Protein AF-A0A9R0J8D6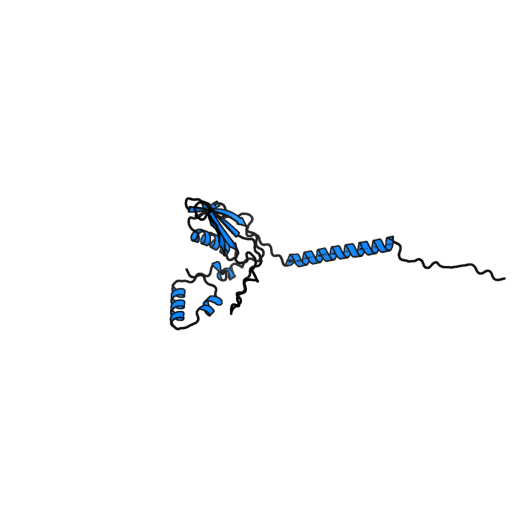-F1 (afdb_monomer)

Nearest PDB structures (foldseek):
  4lmg-assembly1_A  TM=5.016E-01  e=5.725E-03  Saccharomyces cerevisiae S288C
  3ctt-assembly1_A  TM=1.908E-01  e=4.011E+00  unclassified

pLDDT: mean 79.71, std 16.65, range [37.38, 97.81]

Radius of gyration: 31.23 Å; Cα contacts (8 Å, |Δi|>4): 252; chains: 1; bounding box: 110×74×56 Å

Solvent-accessible surface area (backbone atoms only — not comparable to full-atom values): 11930 Å² total; per-residue (Å²): 137,90,82,87,81,86,78,83,77,80,88,73,82,70,69,51,70,69,54,50,53,48,52,51,50,50,54,49,50,50,52,49,51,52,51,52,51,50,53,56,57,60,52,72,74,64,42,74,39,69,79,64,97,67,72,92,57,63,69,42,74,38,75,45,75,63,56,48,46,50,59,50,45,56,50,28,52,78,65,19,52,34,55,37,90,51,61,74,42,59,38,92,88,76,66,46,65,40,32,44,30,40,26,38,60,32,36,40,72,77,72,74,90,72,68,66,93,56,100,65,84,76,88,70,72,36,77,50,25,69,24,31,41,30,33,38,34,44,96,87,51,44,32,31,30,76,46,75,43,57,47,31,64,51,85,62,44,55,80,92,54,40,82,71,31,53,67,70,31,68,50,49,73,66,56,50,51,50,52,50,51,42,44,73,73,72,45,73,56,63,62,60,43,64,80,44,6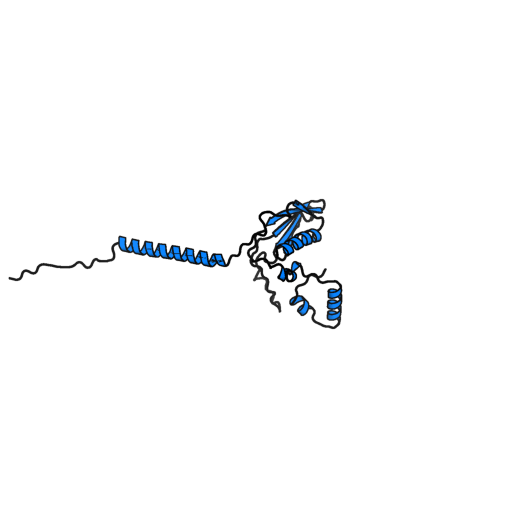3,55,42,85,119

Sequence (201 aa):
MASSVSTLCSMDDFTSKASIDAILAEINADNSSLLSALMKELSKEVVVVEEASASELMLKEVRSDDEAYEMYNDYAFRKGFSIRKGLIRTSRKTGLWIMRRFLCSNSGFKDVKKETLRKYERSELRTGCTAFISFSITNDGVWTVVRHNMTHNHHMIPADKRYLLRSQRDITREQLKYLSAMKASGCRVSDFLSARSWRIS

Foldseek 3Di:
DDDDDDDPPPPPPPPPPVRVVVVVVVVVVVVVVVVVVVVVVVVVLFDKDFQDPDDPQAFDKDQDPVVVLVVVQVVLLVSAFAKDWDDWDADPVPRHTFKTKIATQLADDDPPVPPDPDPDDQPRNNPNFPFMWMWGADPVRMTTTDDTDRIGRDDGHDNVCSCLHLNNAAQDPVNVVVLVVCVVVVHDSCVVCSVRVHDYD

InterPro domains:
  IPR004330 FAR1, DNA binding domain [PF03101] (71-157)

Secondary structure (DSSP, 8-state):
-------------S--HHHHHHHHHHHHHHHHHHHHHHHHHHGGG---EES-SS-TTTT-EESSHHHHHHHHHHHHHHHT--EEEEEEEE-TTT--EEEEEEEETTBS---GGG----SS--------B--EEEEEE-TTS-EEEEEEE-EESSPPPPGGGGGG-GGG-EEPHHHHHHHHHHHHTT--HHHHHHHS-PEE-

Mean predicted aligned error: 14.74 Å

Structure (mmCIF, N/CA/C/O backbone):
data_AF-A0A9R0J8D6-F1
#
_entry.id   AF-A0A9R0J8D6-F1
#
loop_
_atom_site.group_PDB
_atom_site.id
_atom_site.type_symbol
_atom_site.label_atom_id
_atom_site.label_alt_id
_atom_site.label_comp_id
_atom_site.label_asym_id
_atom_site.label_entity_id
_atom_site.label_seq_id
_atom_site.pdbx_PDB_ins_code
_atom_site.Cartn_x
_atom_site.Cartn_y
_atom_site.Cartn_z
_atom_site.occupancy
_atom_site.B_iso_or_equiv
_atom_site.auth_seq_id
_atom_site.auth_comp_id
_atom_site.auth_asym_id
_atom_site.auth_atom_id
_atom_site.pdbx_PDB_model_num
ATOM 1 N N . MET A 1 1 ? 93.658 34.022 -32.003 1.00 42.75 1 MET A N 1
ATOM 2 C CA . MET A 1 1 ? 92.857 34.716 -30.976 1.00 42.75 1 MET A CA 1
ATOM 3 C C . MET A 1 1 ? 91.495 34.058 -30.941 1.00 42.75 1 MET A C 1
ATOM 5 O O . MET A 1 1 ? 90.758 34.159 -31.911 1.00 42.75 1 MET A O 1
ATOM 9 N N . ALA A 1 2 ? 91.241 33.279 -29.894 1.00 43.72 2 ALA A N 1
ATOM 10 C CA . ALA A 1 2 ? 89.960 32.629 -29.666 1.00 43.72 2 ALA A CA 1
ATOM 11 C C . ALA A 1 2 ? 88.987 33.655 -29.074 1.00 43.72 2 ALA A C 1
ATOM 13 O O . ALA A 1 2 ? 89.334 34.335 -28.111 1.00 43.72 2 ALA A O 1
ATOM 14 N N . SER A 1 3 ? 87.788 33.767 -29.639 1.00 42.97 3 SER A N 1
ATOM 15 C CA . SER A 1 3 ? 86.664 34.436 -28.986 1.00 42.97 3 SER A CA 1
ATOM 16 C C . SER A 1 3 ? 85.480 33.480 -29.029 1.00 42.97 3 SER A C 1
ATOM 18 O O . SER A 1 3 ? 84.828 33.299 -30.053 1.00 42.97 3 SER A O 1
ATOM 20 N N . SER A 1 4 ? 85.303 32.770 -27.920 1.00 46.34 4 SER A N 1
ATOM 21 C CA . SER A 1 4 ? 84.171 31.903 -27.628 1.00 46.34 4 SER A CA 1
ATOM 22 C C . SER A 1 4 ? 83.042 32.763 -27.069 1.00 46.34 4 SER A C 1
ATOM 24 O O . SER A 1 4 ? 83.149 33.257 -25.945 1.00 46.34 4 SER A O 1
ATOM 26 N N . VAL A 1 5 ? 81.970 32.942 -27.840 1.00 47.06 5 VAL A N 1
ATOM 27 C CA . VAL A 1 5 ? 80.730 33.536 -27.337 1.00 47.06 5 VAL A CA 1
ATOM 28 C C . VAL A 1 5 ? 79.811 32.415 -26.865 1.00 47.06 5 VAL A C 1
ATOM 30 O O . VAL A 1 5 ? 79.465 31.497 -27.601 1.00 47.06 5 VAL A O 1
ATOM 33 N N . SER A 1 6 ? 79.503 32.526 -25.581 1.00 56.53 6 SER A N 1
ATOM 34 C CA . SER A 1 6 ? 78.479 31.874 -24.779 1.00 56.53 6 SER A CA 1
ATOM 35 C C . SER A 1 6 ? 77.208 31.433 -25.509 1.00 56.53 6 SER A C 1
ATOM 37 O O . SER A 1 6 ? 76.508 32.274 -26.068 1.00 56.53 6 SER A O 1
ATOM 39 N N . THR A 1 7 ? 76.812 30.180 -25.278 1.00 51.28 7 THR A N 1
ATOM 40 C CA . THR A 1 7 ? 75.393 29.829 -25.134 1.00 51.28 7 THR A CA 1
ATOM 41 C C . THR A 1 7 ? 75.260 28.768 -24.043 1.00 51.28 7 THR A C 1
ATOM 43 O O . THR A 1 7 ? 75.275 27.569 -24.308 1.00 51.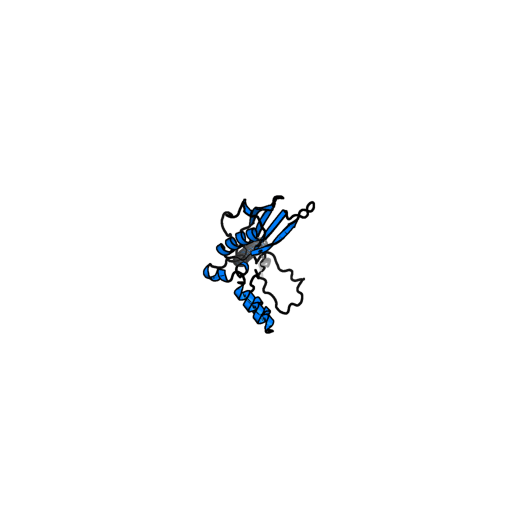28 7 THR A O 1
ATOM 46 N N . LEU A 1 8 ? 75.147 29.211 -22.789 1.00 48.97 8 LEU A N 1
ATOM 47 C CA . LEU A 1 8 ? 74.451 28.429 -21.770 1.00 48.97 8 LEU A CA 1
ATOM 48 C C . LEU A 1 8 ? 72.963 28.558 -22.104 1.00 48.97 8 LEU A C 1
ATOM 50 O O . LEU A 1 8 ? 72.345 29.576 -21.803 1.00 48.97 8 LEU A O 1
ATOM 54 N N . CYS A 1 9 ? 72.408 27.576 -22.813 1.00 39.78 9 CYS A N 1
ATOM 55 C CA . CYS A 1 9 ? 70.962 27.446 -22.915 1.00 39.78 9 CYS A CA 1
ATOM 56 C C . CYS A 1 9 ? 70.486 26.918 -21.558 1.00 39.78 9 CYS A C 1
ATOM 58 O O . CYS A 1 9 ? 70.717 25.753 -21.233 1.00 39.78 9 CYS A O 1
ATOM 60 N N . SER A 1 10 ? 69.939 27.811 -20.730 1.00 49.59 10 SER A N 1
ATOM 61 C CA . SER A 1 10 ? 69.305 27.459 -19.462 1.00 49.59 10 SER A CA 1
ATOM 62 C C . SER A 1 10 ? 68.215 26.425 -19.718 1.00 49.59 10 SER A C 1
ATOM 64 O O . SER A 1 10 ? 67.235 26.706 -20.404 1.00 49.59 10 SER A O 1
ATOM 66 N N . MET A 1 11 ? 68.400 25.224 -19.179 1.00 46.03 11 MET A N 1
ATOM 67 C CA . MET A 1 11 ? 67.395 24.165 -19.180 1.00 46.03 11 MET A CA 1
ATOM 68 C C . MET A 1 11 ? 66.413 24.396 -18.028 1.00 46.03 11 MET A C 1
ATOM 70 O O . MET A 1 11 ? 66.392 23.621 -17.081 1.00 46.03 11 MET A O 1
ATOM 74 N N . ASP A 1 12 ? 65.609 25.453 -18.110 1.00 55.22 12 ASP A N 1
ATOM 75 C CA . ASP A 1 12 ? 64.488 25.671 -17.187 1.00 55.22 12 ASP A CA 1
ATOM 76 C C . ASP A 1 12 ? 63.155 25.633 -17.947 1.00 55.22 12 ASP A C 1
ATOM 78 O O . ASP A 1 12 ? 62.294 26.487 -17.768 1.00 55.22 12 ASP A O 1
ATOM 82 N N . ASP A 1 13 ? 62.948 24.604 -18.772 1.00 53.59 13 ASP A N 1
ATOM 83 C CA . ASP A 1 13 ? 61.610 24.254 -19.268 1.00 53.59 13 ASP A CA 1
ATOM 84 C C . ASP A 1 13 ? 60.950 23.244 -18.317 1.00 53.59 13 ASP A C 1
ATOM 86 O O . ASP A 1 13 ? 60.443 22.191 -18.707 1.00 53.59 13 ASP A O 1
ATOM 90 N N . PHE A 1 14 ? 60.941 23.563 -17.021 1.00 55.06 14 PHE A N 1
ATOM 91 C CA . PHE A 1 14 ? 59.978 22.955 -16.110 1.00 55.06 14 PHE A CA 1
ATOM 92 C C . PHE A 1 14 ? 58.636 23.620 -16.396 1.00 55.06 14 PHE A C 1
ATOM 94 O O . PHE A 1 14 ? 58.361 24.701 -15.881 1.00 55.06 14 PHE A O 1
ATOM 101 N N . THR A 1 15 ? 57.868 22.999 -17.300 1.00 64.69 15 THR A N 1
ATOM 102 C CA . THR A 1 15 ? 56.454 23.257 -17.629 1.00 64.69 15 THR A CA 1
ATOM 103 C C . THR A 1 15 ? 55.865 24.422 -16.837 1.00 64.69 15 THR A C 1
ATOM 105 O O . THR A 1 15 ? 55.572 24.269 -15.648 1.00 64.69 15 THR A O 1
ATOM 108 N N . SER A 1 16 ? 55.731 25.590 -17.478 1.00 74.38 16 SER A N 1
ATOM 109 C CA . SER A 1 16 ? 55.262 26.816 -16.824 1.00 74.38 16 SER A CA 1
ATOM 110 C C . SER A 1 16 ? 54.024 26.540 -15.963 1.00 74.38 16 SER A C 1
ATOM 112 O O . SER A 1 16 ? 53.193 25.708 -16.322 1.00 74.38 16 SER A O 1
ATOM 114 N N . LYS A 1 17 ? 53.864 27.238 -14.832 1.00 71.75 17 LYS A N 1
ATOM 115 C CA . LYS A 1 17 ? 52.693 27.081 -13.946 1.00 71.75 17 LYS A CA 1
ATOM 116 C C . LYS A 1 17 ? 51.366 27.102 -14.724 1.00 71.75 17 LYS A C 1
ATOM 118 O O . LYS A 1 17 ? 50.487 26.303 -14.448 1.00 71.75 17 LYS A O 1
ATOM 123 N N . ALA A 1 18 ? 51.286 27.935 -15.763 1.00 71.81 18 ALA A N 1
ATOM 124 C CA . ALA A 1 18 ? 50.155 27.991 -16.685 1.00 71.81 18 ALA A CA 1
ATOM 125 C C . ALA A 1 18 ? 49.920 26.681 -17.469 1.00 71.81 18 ALA A C 1
ATOM 127 O O . ALA A 1 18 ? 48.775 26.308 -17.695 1.00 71.81 18 ALA A O 1
ATOM 128 N N . SER A 1 19 ? 50.982 25.970 -17.857 1.00 76.75 19 SER A N 1
ATOM 129 C CA . SER A 1 19 ? 50.901 24.656 -18.515 1.00 76.75 19 SER A CA 1
ATOM 130 C C . SER A 1 19 ? 50.430 23.565 -17.552 1.00 76.75 19 SER A C 1
ATOM 132 O O . SER A 1 19 ? 49.612 22.732 -17.926 1.00 76.75 19 SER A O 1
ATOM 134 N N . ILE A 1 20 ? 50.898 23.587 -16.300 1.00 76.69 20 ILE A N 1
ATOM 135 C CA . ILE A 1 20 ? 50.422 22.662 -15.260 1.00 76.69 20 ILE A CA 1
ATOM 136 C C . ILE A 1 20 ? 48.952 22.945 -14.932 1.00 76.69 20 ILE A C 1
ATOM 138 O O . ILE A 1 20 ? 48.157 22.014 -14.877 1.00 76.69 20 ILE A O 1
ATOM 142 N N . ASP A 1 21 ? 48.570 24.215 -14.778 1.00 78.38 21 ASP A N 1
ATOM 143 C CA . ASP A 1 21 ? 47.188 24.622 -14.504 1.00 78.38 21 ASP A CA 1
ATOM 144 C C . ASP A 1 21 ? 46.243 24.238 -15.657 1.00 78.38 21 ASP A C 1
ATOM 146 O O . ASP A 1 21 ? 45.115 23.814 -15.408 1.00 78.38 21 ASP A O 1
ATOM 150 N N . ALA A 1 22 ? 46.710 24.313 -16.910 1.00 78.88 22 ALA A N 1
ATOM 151 C CA . ALA A 1 22 ? 45.958 23.855 -18.077 1.00 78.88 22 ALA A CA 1
ATOM 152 C C . ALA A 1 22 ? 45.746 22.333 -18.062 1.00 78.88 22 ALA A C 1
ATOM 154 O O . ALA A 1 22 ? 44.611 21.880 -18.188 1.00 78.88 22 ALA A O 1
ATOM 155 N N . ILE A 1 23 ? 46.805 21.552 -17.817 1.00 78.06 23 ILE A N 1
ATOM 156 C CA . ILE A 1 23 ? 46.718 20.086 -17.704 1.00 78.06 23 ILE A CA 1
ATOM 157 C C . ILE A 1 23 ? 45.808 19.687 -16.533 1.00 78.06 23 ILE A C 1
ATOM 159 O O . ILE A 1 23 ? 44.984 18.785 -16.663 1.00 78.06 23 ILE A O 1
ATOM 163 N N . LEU A 1 24 ? 45.910 20.369 -15.389 1.00 76.19 24 LEU A N 1
ATOM 164 C CA . LEU A 1 24 ? 45.047 20.126 -14.232 1.00 76.19 24 LEU A CA 1
ATOM 165 C C . LEU A 1 24 ? 43.580 20.457 -14.529 1.00 76.19 24 LEU A C 1
ATOM 167 O O . LEU A 1 24 ? 42.699 19.714 -14.099 1.00 76.19 24 LEU A O 1
ATOM 171 N N . ALA A 1 25 ? 43.304 21.538 -15.262 1.00 78.62 25 ALA A N 1
ATOM 172 C CA . ALA A 1 25 ? 41.949 21.899 -15.670 1.00 78.62 25 ALA A CA 1
ATOM 173 C C . ALA A 1 25 ? 41.351 20.869 -16.640 1.00 78.62 25 ALA A C 1
ATOM 175 O O . ALA A 1 25 ? 40.183 20.511 -16.495 1.00 78.62 25 ALA A O 1
ATOM 176 N N . GLU A 1 26 ? 42.155 20.362 -17.574 1.00 77.00 26 GLU A N 1
ATOM 177 C CA . GLU A 1 26 ? 41.757 19.350 -18.556 1.00 77.00 26 GLU A CA 1
ATOM 178 C C . GLU A 1 26 ? 41.491 17.995 -17.879 1.00 77.00 26 GLU A C 1
ATOM 180 O O . GLU A 1 26 ? 40.396 17.452 -18.008 1.00 77.00 26 GLU A O 1
ATOM 185 N N . ILE A 1 27 ? 42.393 17.536 -17.000 1.00 76.81 27 ILE A N 1
ATOM 186 C CA . ILE A 1 27 ? 42.181 16.346 -16.152 1.00 76.81 27 ILE A CA 1
ATOM 187 C C . ILE A 1 27 ? 40.916 16.497 -15.295 1.00 76.81 27 ILE A C 1
ATOM 189 O O . ILE A 1 27 ? 40.154 15.544 -15.116 1.00 76.81 27 ILE A O 1
ATOM 193 N N . ASN A 1 28 ? 40.668 17.683 -14.736 1.00 76.38 28 ASN A N 1
ATOM 194 C CA . ASN A 1 28 ? 39.492 17.921 -13.903 1.00 76.38 28 ASN A CA 1
ATOM 195 C C . ASN A 1 28 ? 38.187 17.941 -14.722 1.00 76.38 28 ASN A C 1
ATOM 197 O O . ASN A 1 28 ? 37.164 17.430 -14.259 1.00 76.38 28 ASN A O 1
ATOM 201 N N . ALA A 1 29 ? 38.216 18.486 -15.940 1.00 77.75 29 ALA A N 1
ATOM 202 C CA . ALA A 1 29 ? 37.089 18.460 -16.871 1.00 77.75 29 ALA A CA 1
ATOM 203 C C . ALA A 1 29 ? 36.780 17.029 -17.339 1.00 77.75 29 ALA A C 1
ATOM 205 O O . ALA A 1 29 ? 35.619 16.610 -17.309 1.00 77.75 29 ALA A O 1
ATOM 206 N N . ASP A 1 30 ? 37.809 16.248 -17.663 1.00 79.19 30 ASP A N 1
ATOM 207 C CA . ASP A 1 30 ? 37.673 14.842 -18.040 1.00 79.19 30 ASP A CA 1
ATOM 208 C C . ASP A 1 30 ? 37.111 14.013 -16.883 1.00 79.19 30 ASP A C 1
ATOM 210 O O . ASP A 1 30 ? 36.141 13.278 -17.068 1.00 79.19 30 ASP A O 1
ATOM 214 N N . ASN A 1 31 ? 37.610 14.209 -15.660 1.00 75.31 31 ASN A N 1
ATOM 215 C CA . ASN A 1 31 ? 37.067 13.559 -14.465 1.00 75.31 31 ASN A CA 1
ATOM 216 C C . ASN A 1 31 ? 35.600 13.943 -14.201 1.00 75.31 31 ASN A C 1
ATOM 218 O O . ASN A 1 31 ? 34.806 13.094 -13.788 1.00 75.31 31 ASN A O 1
ATOM 222 N N . SER A 1 32 ? 35.211 15.194 -14.468 1.00 77.50 32 SER A N 1
ATOM 223 C CA . SER A 1 32 ? 33.816 15.645 -14.376 1.00 77.50 32 SER A CA 1
ATOM 224 C C . SER A 1 32 ? 32.929 14.967 -15.424 1.00 77.50 32 SER A C 1
ATOM 226 O O . SER A 1 32 ? 31.836 14.486 -15.105 1.00 77.50 32 SER A O 1
ATOM 228 N N . SER A 1 33 ? 33.417 14.858 -16.662 1.00 80.44 33 SER A N 1
ATOM 229 C CA . SER A 1 33 ? 32.693 14.202 -17.750 1.00 80.44 33 SER A CA 1
ATOM 230 C C . SER A 1 33 ? 32.521 12.701 -17.489 1.00 80.44 33 SER A C 1
ATOM 232 O O . SER A 1 33 ? 31.407 12.190 -17.625 1.00 80.44 33 SER A O 1
ATOM 234 N N . LEU A 1 34 ? 33.559 12.018 -16.995 1.00 83.06 34 LEU A N 1
ATOM 235 C CA . LEU A 1 34 ? 33.523 10.609 -16.602 1.00 83.06 34 LEU A CA 1
ATOM 236 C C . LEU A 1 34 ? 32.564 10.367 -15.432 1.00 83.06 34 LEU A C 1
ATOM 238 O O . LEU A 1 34 ? 31.767 9.431 -15.490 1.00 83.06 34 LEU A O 1
ATOM 242 N N . LEU A 1 35 ? 32.567 11.231 -14.409 1.00 82.12 35 LEU A N 1
ATOM 243 C CA . LEU A 1 35 ? 31.579 11.184 -13.324 1.00 82.12 35 LEU A CA 1
ATOM 244 C C . LEU A 1 35 ? 30.153 11.354 -13.858 1.00 82.12 35 LEU A C 1
ATOM 246 O O . LEU A 1 35 ? 29.258 10.610 -13.462 1.00 82.12 35 LEU A O 1
ATOM 250 N N . SER A 1 36 ? 29.931 12.287 -14.786 1.00 79.31 36 SER A N 1
ATOM 251 C CA . SER A 1 36 ? 28.610 12.508 -15.384 1.00 79.31 36 SER A CA 1
ATOM 252 C C . SER A 1 36 ? 28.142 11.319 -16.236 1.00 79.31 36 SER A C 1
ATOM 254 O O . SER A 1 36 ? 26.975 10.927 -16.160 1.00 79.31 36 SER A O 1
ATOM 256 N N . ALA A 1 37 ? 29.051 10.696 -16.991 1.00 84.06 37 ALA A N 1
ATOM 257 C CA . ALA A 1 37 ? 28.777 9.519 -17.805 1.00 84.06 37 ALA A CA 1
ATOM 258 C C . ALA A 1 37 ? 28.480 8.296 -16.928 1.00 84.06 37 ALA A C 1
ATOM 260 O O . ALA A 1 37 ? 27.499 7.599 -17.173 1.00 84.06 37 ALA A O 1
ATOM 261 N N . LEU A 1 38 ? 29.248 8.089 -15.854 1.00 81.00 38 LEU A N 1
ATOM 262 C CA . LEU A 1 38 ? 29.003 7.030 -14.874 1.00 81.00 38 LEU A CA 1
ATOM 263 C C . LEU A 1 38 ? 27.649 7.217 -14.174 1.00 81.00 38 LEU A C 1
ATOM 265 O O . LEU A 1 38 ? 26.884 6.265 -14.059 1.00 81.00 38 LEU A O 1
ATOM 269 N N . MET A 1 39 ? 27.309 8.443 -13.762 1.00 77.94 39 MET A N 1
ATOM 270 C CA . MET A 1 39 ? 26.008 8.757 -13.152 1.00 77.94 39 MET A CA 1
ATOM 271 C C . MET A 1 39 ? 24.846 8.549 -14.136 1.00 77.94 39 MET A C 1
ATOM 273 O O . MET A 1 39 ? 23.764 8.093 -13.754 1.00 77.94 39 MET A O 1
ATOM 277 N N . LYS A 1 40 ? 25.066 8.826 -15.425 1.00 74.81 40 LYS A N 1
ATOM 278 C CA . LYS A 1 40 ? 24.104 8.537 -16.495 1.00 74.81 40 LYS A CA 1
ATOM 279 C C . LYS A 1 40 ? 23.938 7.034 -16.739 1.00 74.81 40 LYS A C 1
ATOM 281 O O . LYS A 1 40 ? 22.832 6.596 -17.030 1.00 74.81 40 LYS A O 1
ATOM 286 N N . GLU A 1 41 ? 24.994 6.244 -16.596 1.00 77.44 41 GLU A N 1
ATOM 287 C CA . GLU A 1 41 ? 24.927 4.787 -16.742 1.00 77.44 41 GLU A CA 1
ATOM 288 C C . GLU A 1 41 ? 24.256 4.130 -15.525 1.00 77.44 41 GLU A C 1
ATOM 290 O O . GLU A 1 41 ? 23.378 3.289 -15.691 1.00 77.44 41 GLU A O 1
ATOM 295 N N . LEU A 1 42 ? 24.566 4.593 -14.308 1.00 63.56 42 LEU A N 1
ATOM 296 C CA . LEU A 1 42 ? 23.962 4.107 -13.060 1.00 63.56 42 LEU A CA 1
ATOM 297 C C . LEU A 1 42 ? 22.463 4.437 -12.959 1.00 63.56 42 LEU A C 1
ATOM 299 O O . LEU A 1 42 ? 21.678 3.675 -12.400 1.00 63.56 42 LEU A O 1
ATOM 303 N N . SER A 1 43 ? 22.042 5.573 -13.521 1.00 60.53 43 SER A N 1
ATOM 304 C CA . SER A 1 43 ? 20.628 5.966 -13.547 1.00 60.53 43 SER A CA 1
ATOM 305 C C . SER A 1 43 ? 19.774 5.138 -14.514 1.00 60.53 43 SER A C 1
ATOM 307 O O . SER A 1 43 ? 18.556 5.108 -14.344 1.00 60.53 43 SER A O 1
ATOM 309 N N . LYS A 1 44 ? 20.371 4.402 -15.466 1.00 61.59 44 LYS A N 1
ATOM 310 C CA . LYS A 1 44 ? 19.630 3.489 -16.361 1.00 61.59 44 LYS A CA 1
ATOM 311 C C . LYS A 1 44 ? 19.038 2.280 -15.630 1.00 61.59 44 LYS A C 1
ATOM 313 O O . LYS A 1 44 ? 18.062 1.714 -16.113 1.00 61.59 44 LYS A O 1
ATOM 318 N N . GLU A 1 45 ? 19.578 1.899 -14.473 1.00 59.16 45 GLU A N 1
ATOM 319 C CA . GLU A 1 45 ? 19.070 0.767 -13.682 1.00 59.16 45 GLU A CA 1
ATOM 320 C C . GLU A 1 45 ? 17.950 1.160 -12.699 1.00 59.16 45 GLU A C 1
ATOM 322 O O . GLU A 1 45 ? 17.222 0.294 -12.206 1.00 59.16 45 GLU A O 1
ATOM 327 N N . VAL A 1 46 ? 17.754 2.459 -12.427 1.00 62.94 46 VAL A N 1
ATOM 328 C CA . VAL A 1 46 ? 16.736 2.941 -11.479 1.00 62.94 46 VAL A CA 1
ATOM 329 C C . VAL A 1 46 ? 15.420 3.194 -12.207 1.00 62.94 46 VAL A C 1
ATOM 331 O O . VAL A 1 46 ? 15.101 4.296 -12.648 1.00 62.94 46 VAL A O 1
ATOM 334 N N . VAL A 1 47 ? 14.623 2.141 -12.322 1.00 76.06 47 VAL A N 1
ATOM 335 C CA . VAL A 1 47 ? 13.295 2.191 -12.936 1.00 76.06 47 VAL A CA 1
ATOM 336 C C . VAL A 1 47 ? 12.317 2.867 -11.979 1.00 76.06 47 VAL A C 1
ATOM 338 O O . VAL A 1 47 ? 11.833 2.223 -11.054 1.00 76.06 47 VAL A O 1
ATOM 341 N N . VAL A 1 48 ? 11.995 4.143 -12.197 1.00 82.50 48 VAL A N 1
ATOM 342 C CA . VAL A 1 48 ? 10.911 4.828 -11.474 1.00 82.50 48 VAL A CA 1
ATOM 343 C C . VAL A 1 48 ? 9.639 4.785 -12.313 1.00 82.50 48 VAL A C 1
ATOM 345 O O . VAL A 1 48 ? 9.604 5.309 -13.423 1.00 82.50 48 VAL A O 1
ATOM 348 N N . VAL A 1 49 ? 8.591 4.146 -11.794 1.00 87.31 49 VAL A N 1
ATOM 349 C CA . VAL A 1 49 ? 7.293 4.019 -12.472 1.00 87.31 49 VAL A CA 1
ATOM 350 C C . VAL A 1 49 ? 6.211 4.649 -11.608 1.00 87.31 49 VAL A C 1
ATOM 352 O O . VAL A 1 49 ? 6.017 4.243 -10.463 1.00 87.31 49 VAL A O 1
ATOM 355 N N . GLU A 1 50 ? 5.478 5.607 -12.169 1.00 88.38 50 GLU A N 1
ATOM 356 C CA . GLU A 1 50 ? 4.271 6.164 -11.556 1.00 88.38 50 GLU A CA 1
ATOM 357 C C . GLU A 1 50 ? 3.019 5.492 -12.130 1.00 88.38 50 GLU A C 1
ATOM 359 O O . GLU A 1 50 ? 2.891 5.290 -13.336 1.00 88.38 50 GLU A O 1
ATOM 364 N N . GLU A 1 51 ? 2.079 5.115 -11.264 1.00 89.00 51 GLU A N 1
ATOM 365 C CA . GLU A 1 51 ? 0.871 4.391 -11.686 1.00 89.00 51 GLU A CA 1
ATOM 366 C C . GLU A 1 51 ? -0.146 5.272 -12.440 1.00 89.00 51 GLU A C 1
ATOM 368 O O . GLU A 1 51 ? -0.900 4.758 -13.276 1.00 89.00 51 GLU A O 1
ATOM 373 N N . ALA A 1 52 ? -0.242 6.556 -12.075 1.00 89.12 52 ALA A N 1
ATOM 374 C CA . ALA A 1 52 ? -1.091 7.596 -12.669 1.00 89.12 52 ALA A CA 1
ATOM 375 C C . ALA A 1 52 ? -0.739 8.978 -12.076 1.00 89.12 52 ALA A C 1
ATOM 377 O O . ALA A 1 52 ? -0.059 9.058 -11.057 1.00 89.12 52 ALA A O 1
ATOM 378 N N . SER A 1 53 ? -1.278 10.050 -12.666 1.00 86.69 53 SER A N 1
ATOM 379 C CA . SER A 1 53 ? -1.126 11.430 -12.175 1.00 86.69 53 SER A CA 1
ATOM 380 C C . SER A 1 53 ? -1.927 11.736 -10.903 1.00 86.69 53 SER A C 1
ATOM 382 O O . SER A 1 53 ? -1.573 12.640 -10.151 1.00 86.69 53 SER A O 1
ATOM 384 N N . ALA A 1 54 ? -3.010 10.996 -10.652 1.00 90.69 54 ALA A N 1
ATOM 385 C CA . ALA A 1 54 ? -3.852 11.151 -9.474 1.00 90.69 54 ALA A CA 1
ATOM 386 C C . ALA A 1 54 ? -4.386 9.797 -8.992 1.00 90.69 54 ALA A C 1
ATOM 388 O O . ALA A 1 54 ? -4.611 8.872 -9.776 1.00 90.69 54 ALA A O 1
ATOM 389 N N . SER A 1 55 ? -4.619 9.696 -7.685 1.00 93.31 55 SER A N 1
ATOM 390 C CA . SER A 1 55 ? -5.138 8.480 -7.063 1.00 93.31 55 SER A CA 1
ATOM 391 C C . SER A 1 55 ? -6.667 8.432 -7.132 1.00 93.31 55 SER A C 1
ATOM 393 O O . SER A 1 55 ? -7.356 9.206 -6.470 1.00 93.31 55 SER A O 1
ATOM 395 N N . GLU A 1 56 ? -7.200 7.446 -7.856 1.00 93.94 56 GLU A N 1
ATOM 396 C CA . GLU A 1 56 ? -8.640 7.131 -7.923 1.00 93.94 56 GLU A CA 1
ATOM 397 C C . GLU A 1 56 ? -9.207 6.515 -6.631 1.00 93.94 56 GLU A C 1
ATOM 399 O O . GLU A 1 56 ? -10.407 6.260 -6.527 1.00 93.94 56 GLU A O 1
ATOM 404 N N . LEU A 1 57 ? -8.341 6.205 -5.663 1.00 94.69 57 LEU A N 1
ATOM 405 C CA . LEU A 1 57 ? -8.719 5.598 -4.389 1.00 94.69 57 LEU A CA 1
ATOM 406 C C . LEU A 1 57 ? -8.775 6.611 -3.245 1.00 94.69 57 LEU A C 1
ATOM 408 O O . LEU A 1 57 ? -9.197 6.244 -2.154 1.00 94.69 57 LEU A O 1
ATOM 412 N N . MET A 1 58 ? -8.345 7.860 -3.458 1.00 96.31 58 MET A N 1
ATOM 413 C CA . MET A 1 58 ? -8.375 8.871 -2.397 1.00 96.31 58 MET A CA 1
ATOM 414 C C . MET A 1 58 ? -9.788 9.067 -1.866 1.00 96.31 58 MET A C 1
ATOM 416 O O . MET A 1 58 ? -10.738 9.106 -2.642 1.00 96.31 58 MET A O 1
ATOM 420 N N . LEU A 1 59 ? -9.900 9.219 -0.543 1.00 95.12 59 LEU A N 1
ATOM 421 C CA . LEU A 1 59 ? -11.159 9.464 0.165 1.00 95.12 59 LEU A CA 1
ATOM 422 C C . LEU A 1 59 ? -12.217 8.359 0.017 1.00 95.12 59 LEU A C 1
ATOM 424 O O . LEU A 1 59 ? -13.318 8.520 0.530 1.00 95.12 59 LEU A O 1
ATOM 428 N N . LYS A 1 60 ? -11.903 7.224 -0.623 1.00 95.94 60 LYS A N 1
ATOM 429 C CA . LYS A 1 60 ? -12.795 6.064 -0.599 1.00 95.94 60 LYS A CA 1
ATOM 430 C C . LYS A 1 60 ? -12.910 5.516 0.814 1.00 95.94 60 LYS A C 1
ATOM 432 O O . LYS A 1 60 ? -11.928 5.501 1.564 1.00 95.94 60 LYS A O 1
ATOM 437 N N . GLU A 1 61 ? -14.107 5.041 1.126 1.00 96.62 61 GLU A N 1
ATOM 438 C CA . GLU A 1 61 ? -14.472 4.496 2.424 1.00 96.62 61 GLU A CA 1
ATOM 439 C C . GLU A 1 61 ? -14.789 3.006 2.317 1.00 96.62 61 GLU A C 1
ATOM 441 O O . GLU A 1 61 ? -15.388 2.560 1.339 1.00 96.62 61 GLU A O 1
ATOM 446 N N . VAL A 1 62 ? -14.380 2.251 3.331 1.00 96.69 62 VAL A N 1
ATOM 447 C CA . VAL A 1 62 ? -14.658 0.817 3.504 1.00 96.69 62 VAL A CA 1
ATOM 448 C C . VAL A 1 62 ? -14.943 0.521 4.972 1.00 96.69 62 VAL A C 1
ATOM 450 O O . VAL A 1 62 ? -14.704 1.361 5.849 1.00 96.69 62 VAL A O 1
ATOM 453 N N . ARG A 1 63 ? -15.464 -0.674 5.259 1.00 94.69 63 ARG A N 1
ATOM 454 C CA . ARG A 1 63 ? -15.899 -1.064 6.611 1.00 94.69 63 ARG A CA 1
ATOM 455 C C . ARG A 1 63 ? -15.061 -2.164 7.254 1.00 94.69 63 ARG A C 1
ATOM 457 O O . ARG A 1 63 ? -15.245 -2.445 8.435 1.00 94.69 63 ARG A O 1
ATOM 464 N N . SER A 1 64 ? -14.139 -2.789 6.522 1.00 95.06 64 SER A N 1
ATOM 465 C CA . SER A 1 64 ? -13.320 -3.889 7.050 1.00 95.06 64 SER A CA 1
ATOM 466 C C . SER A 1 64 ? -11.885 -3.904 6.508 1.00 95.06 64 SER A C 1
ATOM 468 O O . SER A 1 64 ? -11.601 -3.321 5.463 1.00 95.06 64 SER A O 1
ATOM 470 N N . ASP A 1 65 ? -10.973 -4.595 7.212 1.00 94.38 65 ASP A N 1
ATOM 471 C CA . ASP A 1 65 ? -9.583 -4.805 6.749 1.00 94.38 65 ASP A CA 1
ATOM 472 C C . ASP A 1 65 ? -9.537 -5.600 5.440 1.00 94.38 65 ASP A C 1
ATOM 474 O O . ASP A 1 65 ? -8.662 -5.348 4.613 1.00 94.38 65 ASP A O 1
ATOM 478 N N . ASP A 1 66 ? -10.460 -6.546 5.256 1.00 94.06 66 ASP A N 1
ATOM 479 C CA . ASP A 1 66 ? -10.489 -7.411 4.079 1.00 94.06 66 ASP A CA 1
ATOM 480 C C . ASP A 1 66 ? -11.077 -6.685 2.864 1.00 94.06 66 ASP A C 1
ATOM 482 O O . ASP A 1 66 ? -10.457 -6.709 1.807 1.00 94.06 66 ASP A O 1
ATOM 486 N N . GLU A 1 67 ? -12.145 -5.900 3.031 1.00 95.75 67 GLU A N 1
ATOM 487 C CA . GLU A 1 67 ? -12.668 -5.022 1.969 1.00 95.75 67 GLU A CA 1
ATOM 488 C C . GLU A 1 67 ? -11.634 -3.959 1.554 1.00 95.75 67 GLU A C 1
ATOM 490 O O . GLU A 1 67 ? -11.412 -3.714 0.367 1.00 95.75 67 GLU A O 1
ATOM 495 N N . ALA A 1 68 ? -10.931 -3.361 2.526 1.00 96.06 68 ALA A N 1
ATOM 496 C CA . ALA A 1 68 ? -9.837 -2.428 2.256 1.00 96.06 68 ALA A CA 1
ATOM 497 C C . ALA A 1 68 ? -8.698 -3.094 1.468 1.00 96.06 68 ALA A C 1
ATOM 499 O O . ALA A 1 68 ? -8.093 -2.483 0.580 1.00 96.06 68 ALA A O 1
ATOM 500 N N . TYR A 1 69 ? -8.391 -4.346 1.814 1.00 95.25 69 TYR A N 1
ATOM 501 C CA . TYR A 1 69 ? -7.373 -5.131 1.139 1.00 95.25 69 TYR A CA 1
ATOM 502 C C . TYR A 1 69 ? -7.794 -5.472 -0.292 1.00 95.25 69 TYR A C 1
ATOM 504 O O . TYR A 1 69 ? -7.005 -5.237 -1.203 1.00 95.25 69 TYR A O 1
ATOM 512 N N . GLU A 1 70 ? -9.006 -5.985 -0.497 1.00 94.81 70 GLU A N 1
ATOM 513 C CA . GLU A 1 70 ? -9.560 -6.351 -1.806 1.00 94.81 70 GLU A CA 1
ATOM 514 C C . GLU A 1 70 ? -9.633 -5.143 -2.739 1.00 94.81 70 GLU A C 1
ATOM 516 O O . GLU A 1 70 ? -9.082 -5.194 -3.837 1.00 94.81 70 GLU A O 1
ATOM 521 N N . MET A 1 71 ? -10.155 -4.009 -2.261 1.00 96.25 71 MET A N 1
ATOM 522 C CA . MET A 1 71 ? -10.199 -2.762 -3.030 1.00 96.25 71 MET A CA 1
ATOM 523 C C . MET A 1 71 ? -8.815 -2.371 -3.569 1.00 96.25 71 MET A C 1
ATOM 525 O O . MET A 1 71 ? -8.666 -2.013 -4.742 1.00 96.25 71 MET A O 1
ATOM 529 N N . TYR A 1 72 ? -7.784 -2.424 -2.720 1.00 96.69 72 TYR A N 1
ATOM 530 C CA . TYR A 1 72 ? -6.429 -2.099 -3.157 1.00 96.69 72 TYR A CA 1
ATOM 531 C C . TYR A 1 72 ? -5.797 -3.217 -3.992 1.00 96.69 72 TYR A C 1
ATOM 533 O O . TYR A 1 72 ? -4.996 -2.940 -4.884 1.00 96.69 72 TYR A O 1
ATOM 541 N N . ASN A 1 73 ? -6.152 -4.476 -3.740 1.00 95.25 73 ASN A N 1
ATOM 542 C CA . ASN A 1 73 ? -5.665 -5.625 -4.493 1.00 95.25 73 ASN A CA 1
ATOM 543 C C . ASN A 1 73 ? -6.167 -5.590 -5.942 1.00 95.25 73 ASN A C 1
ATOM 545 O O . ASN A 1 73 ? -5.383 -5.831 -6.859 1.00 95.25 73 ASN A O 1
ATOM 549 N N . ASP A 1 74 ? -7.427 -5.227 -6.160 1.00 94.75 74 ASP A N 1
ATOM 550 C CA . ASP A 1 74 ? -8.026 -5.074 -7.490 1.00 94.75 74 ASP A CA 1
ATOM 551 C C . ASP A 1 74 ? -7.398 -3.914 -8.260 1.00 94.75 74 ASP A C 1
ATOM 553 O O . ASP A 1 74 ? -7.122 -3.995 -9.463 1.00 94.75 74 ASP A O 1
ATOM 557 N N . TYR A 1 75 ? -7.116 -2.821 -7.556 1.00 95.56 75 TYR A N 1
ATOM 558 C CA . TYR A 1 75 ? -6.349 -1.715 -8.106 1.00 95.56 75 TYR A CA 1
ATOM 559 C C . TYR A 1 75 ? -4.938 -2.152 -8.520 1.00 95.56 75 TYR A C 1
ATOM 561 O O . TYR A 1 75 ? -4.520 -1.937 -9.662 1.00 95.56 75 TYR A O 1
ATOM 569 N N . ALA A 1 76 ? -4.226 -2.833 -7.625 1.00 94.62 76 ALA A N 1
ATOM 570 C CA . ALA A 1 76 ? -2.884 -3.335 -7.875 1.00 94.62 76 ALA A CA 1
ATOM 571 C C . ALA A 1 76 ? -2.851 -4.345 -9.031 1.00 94.62 76 ALA A C 1
ATOM 573 O O . ALA A 1 76 ? -1.932 -4.305 -9.850 1.00 94.62 76 ALA A O 1
ATOM 574 N N . PHE A 1 77 ? -3.884 -5.184 -9.172 1.00 93.62 77 PHE A N 1
ATOM 575 C CA . PHE A 1 77 ? -4.060 -6.052 -10.336 1.00 93.62 77 PHE A CA 1
ATOM 576 C C . PHE A 1 77 ? -4.099 -5.241 -11.625 1.00 93.62 77 PHE A C 1
ATOM 578 O O . PHE A 1 77 ? -3.311 -5.488 -12.535 1.00 93.62 77 PHE A O 1
ATOM 585 N N . ARG A 1 78 ? -4.975 -4.232 -11.700 1.00 93.38 78 ARG A N 1
ATOM 586 C CA . ARG A 1 78 ? -5.124 -3.387 -12.894 1.00 93.38 78 ARG A CA 1
ATOM 587 C C . ARG A 1 78 ? -3.863 -2.604 -13.236 1.00 93.38 78 ARG A C 1
ATOM 589 O O . ARG A 1 78 ? -3.633 -2.333 -14.416 1.00 93.38 78 ARG A O 1
ATOM 596 N N . LYS A 1 79 ? -3.047 -2.262 -12.242 1.00 94.19 79 LYS A N 1
ATOM 597 C CA . LYS A 1 79 ? -1.761 -1.580 -12.437 1.00 94.19 79 LYS A CA 1
ATOM 598 C C . LYS A 1 79 ? -0.586 -2.532 -12.668 1.00 94.19 79 LYS A C 1
ATOM 600 O O . LYS A 1 79 ? 0.389 -2.125 -13.283 1.00 94.19 79 LYS A O 1
ATOM 605 N N . GLY A 1 80 ? -0.705 -3.806 -12.298 1.00 93.56 80 GLY A N 1
ATOM 606 C CA . GLY A 1 80 ? 0.295 -4.839 -12.571 1.00 93.56 80 GLY A CA 1
ATOM 607 C C . GLY A 1 80 ? 1.300 -5.074 -11.442 1.00 93.56 80 GLY A C 1
ATOM 608 O O . GLY A 1 80 ? 2.415 -5.505 -11.714 1.00 93.56 80 GLY A O 1
ATOM 609 N N . PHE A 1 81 ? 0.942 -4.833 -10.182 1.00 93.19 81 PHE A N 1
ATOM 610 C CA . PHE A 1 81 ? 1.800 -5.145 -9.035 1.00 93.19 81 PHE A CA 1
ATOM 611 C C . PHE A 1 81 ? 1.055 -5.954 -7.969 1.00 93.19 81 PHE A C 1
ATOM 613 O O . PHE A 1 81 ? -0.162 -6.102 -7.995 1.00 93.19 81 PHE A O 1
ATOM 620 N N . SER A 1 82 ? 1.807 -6.574 -7.055 1.00 92.81 82 SER A N 1
ATOM 621 C CA . SER A 1 82 ? 1.249 -7.368 -5.952 1.00 92.81 82 SER A CA 1
ATOM 622 C C . SER A 1 82 ? 1.330 -6.593 -4.646 1.00 92.81 82 SER A C 1
ATOM 624 O O . SER A 1 82 ? 2.335 -5.927 -4.392 1.00 92.81 82 SER A O 1
ATOM 626 N N . ILE A 1 83 ? 0.358 -6.775 -3.755 1.00 93.75 83 ILE A N 1
ATOM 627 C CA . ILE A 1 83 ? 0.317 -6.078 -2.459 1.00 93.75 83 ILE A CA 1
ATOM 628 C C . ILE A 1 83 ? 0.512 -7.011 -1.259 1.00 93.75 83 ILE A C 1
ATOM 630 O O . ILE A 1 83 ? 0.284 -8.222 -1.325 1.00 93.75 83 ILE A O 1
ATOM 634 N N . ARG A 1 84 ? 0.895 -6.434 -0.118 1.00 92.44 84 ARG A N 1
ATOM 635 C CA . ARG A 1 84 ? 1.023 -7.122 1.174 1.00 92.44 84 ARG A CA 1
ATOM 636 C C . ARG A 1 84 ? 0.434 -6.303 2.322 1.00 92.44 84 ARG A C 1
ATOM 638 O O . ARG A 1 84 ? 0.490 -5.072 2.313 1.00 92.44 84 ARG A O 1
ATOM 645 N N . LYS A 1 85 ? -0.075 -7.002 3.345 1.00 93.06 85 LYS A N 1
ATOM 646 C CA . LYS A 1 85 ? -0.505 -6.393 4.613 1.00 93.06 85 LYS A CA 1
ATOM 647 C C . LYS A 1 85 ? 0.719 -5.765 5.298 1.00 93.06 85 LYS A C 1
ATOM 649 O O . LYS A 1 85 ? 1.757 -6.412 5.457 1.00 93.06 85 LYS A O 1
ATOM 654 N N . GLY A 1 86 ? 0.624 -4.474 5.601 1.00 92.50 86 GLY A N 1
ATOM 655 C CA . GLY A 1 86 ? 1.698 -3.674 6.181 1.00 92.50 86 GLY A CA 1
ATOM 656 C C . GLY A 1 86 ? 1.403 -3.276 7.624 1.00 92.50 86 GLY A C 1
ATOM 657 O O . GLY A 1 86 ? 0.741 -3.998 8.371 1.00 92.50 86 GLY A O 1
ATOM 658 N N . LEU A 1 87 ? 1.921 -2.112 8.012 1.00 93.06 87 LEU A N 1
ATOM 659 C CA . LEU A 1 87 ? 1.826 -1.589 9.373 1.00 93.06 87 LEU A CA 1
ATOM 660 C C . LEU A 1 87 ? 0.367 -1.383 9.816 1.00 93.06 87 LEU A C 1
ATOM 662 O O . LEU A 1 87 ? -0.446 -0.833 9.071 1.00 93.06 87 LEU A O 1
ATOM 666 N N . ILE A 1 88 ? 0.086 -1.759 11.063 1.00 95.94 88 ILE A N 1
ATOM 667 C CA . ILE A 1 88 ? -1.104 -1.363 11.824 1.00 95.94 88 ILE A CA 1
ATOM 668 C C . ILE A 1 88 ? -0.641 -0.378 12.892 1.00 95.94 88 ILE A C 1
ATOM 670 O O . ILE A 1 88 ? 0.389 -0.603 13.531 1.00 95.94 88 ILE A O 1
ATOM 674 N N . ARG A 1 89 ? -1.386 0.706 13.098 1.00 95.44 89 ARG A N 1
ATOM 675 C CA . ARG A 1 89 ? -1.237 1.542 14.292 1.00 95.44 89 ARG A CA 1
ATOM 676 C C . ARG A 1 89 ? -2.502 1.464 15.118 1.00 95.44 89 ARG A C 1
ATOM 678 O O . ARG A 1 89 ? -3.604 1.539 14.577 1.00 95.44 89 ARG A O 1
ATOM 685 N N . THR A 1 90 ? -2.315 1.361 16.423 1.00 95.31 90 THR A N 1
ATOM 686 C CA . THR A 1 90 ? -3.388 1.314 17.410 1.00 95.31 90 THR A CA 1
ATOM 687 C C . THR A 1 90 ? -3.329 2.539 18.313 1.00 95.31 90 THR A C 1
ATOM 689 O O . THR A 1 90 ? -2.262 3.099 18.583 1.00 95.31 90 THR A O 1
ATOM 692 N N . SER A 1 91 ? -4.497 2.994 18.752 1.00 93.62 91 SER A N 1
ATOM 693 C CA . SER A 1 91 ? -4.622 4.040 19.759 1.00 93.62 91 SER A CA 1
ATOM 694 C C . SER A 1 91 ? -4.105 3.520 21.094 1.00 93.62 91 SER A C 1
ATOM 696 O O . SER A 1 91 ? -4.554 2.485 21.579 1.00 93.62 91 SER A O 1
ATOM 698 N N . ARG A 1 92 ? -3.211 4.272 21.742 1.00 92.06 92 ARG A N 1
ATOM 699 C CA . ARG A 1 92 ? -2.733 3.933 23.093 1.00 92.06 92 ARG A CA 1
ATOM 700 C C . ARG A 1 92 ? -3.815 4.067 24.168 1.00 92.06 92 ARG A C 1
ATOM 702 O O . ARG A 1 92 ? -3.688 3.450 25.214 1.00 92.06 92 ARG A O 1
ATOM 709 N N . LYS A 1 93 ? -4.851 4.877 23.921 1.00 92.06 93 LYS A N 1
ATOM 710 C CA . LYS A 1 93 ? -5.931 5.133 24.887 1.00 92.06 93 LYS A CA 1
ATOM 711 C C . LYS A 1 93 ? -7.019 4.065 24.838 1.00 92.06 93 LYS A C 1
ATOM 713 O O . LYS A 1 93 ? -7.502 3.646 25.876 1.00 92.06 93 LYS A O 1
ATOM 718 N N . THR A 1 94 ? -7.412 3.654 23.633 1.00 89.81 94 THR A N 1
ATOM 719 C CA . THR A 1 94 ? -8.570 2.770 23.419 1.00 89.81 94 THR A CA 1
ATOM 720 C C . THR A 1 94 ? -8.183 1.373 22.941 1.00 89.81 94 THR A C 1
ATOM 722 O O . THR A 1 94 ? -9.030 0.492 22.907 1.00 89.81 94 THR A O 1
ATOM 725 N N . GLY A 1 95 ? -6.934 1.153 22.515 1.00 90.31 95 GLY A N 1
ATOM 726 C CA . GLY A 1 95 ? -6.484 -0.107 21.911 1.00 90.31 95 GLY A CA 1
ATOM 727 C C . GLY A 1 95 ? -6.996 -0.349 20.484 1.00 90.31 95 GLY A C 1
ATOM 728 O O . GLY A 1 95 ? -6.492 -1.237 19.798 1.00 90.31 95 GLY A O 1
ATOM 729 N N . LEU A 1 96 ? -7.947 0.460 20.006 1.00 91.50 96 LEU A N 1
ATOM 730 C CA . LEU A 1 96 ? -8.548 0.332 18.680 1.00 91.50 96 LEU A CA 1
ATOM 731 C C . LEU A 1 96 ? -7.561 0.685 17.565 1.00 91.50 96 LEU A C 1
ATOM 733 O O . LEU A 1 96 ? -6.636 1.483 17.750 1.00 91.50 96 LEU A O 1
ATOM 737 N N . TRP A 1 97 ? -7.760 0.091 16.390 1.00 94.12 97 TRP A N 1
ATOM 738 C CA . TRP A 1 97 ? -6.967 0.408 15.207 1.00 94.12 97 TRP A CA 1
ATOM 739 C C . TRP A 1 97 ? -7.310 1.817 14.728 1.00 94.12 97 TRP A C 1
ATOM 741 O O . TRP A 1 97 ? -8.476 2.157 14.588 1.00 94.12 97 TRP A O 1
ATOM 751 N N . ILE A 1 98 ? -6.282 2.626 14.479 1.00 95.62 98 ILE A N 1
ATOM 752 C CA . ILE A 1 98 ? -6.419 4.013 13.999 1.00 95.62 98 ILE A CA 1
ATOM 753 C C . ILE A 1 98 ? -5.891 4.181 12.577 1.00 95.62 98 ILE A C 1
ATOM 755 O O . ILE A 1 98 ? -6.205 5.150 11.894 1.00 95.62 98 ILE A O 1
ATOM 759 N N . MET A 1 99 ? -5.031 3.266 12.128 1.00 96.56 99 MET A N 1
ATOM 760 C CA . MET A 1 99 ? -4.441 3.326 10.799 1.00 96.56 99 MET A CA 1
ATOM 761 C C . MET A 1 99 ? -4.010 1.941 10.343 1.00 96.56 99 MET A C 1
ATOM 763 O O . MET A 1 99 ? -3.375 1.192 11.092 1.00 96.56 99 MET A O 1
ATOM 767 N N . ARG A 1 100 ? -4.248 1.663 9.065 1.00 96.75 100 ARG A N 1
ATOM 768 C CA . ARG A 1 100 ? -3.730 0.490 8.363 1.00 96.75 100 ARG A CA 1
ATOM 769 C C . ARG A 1 100 ? -3.009 0.914 7.099 1.00 96.75 100 ARG A C 1
ATOM 771 O O . ARG A 1 100 ? -3.473 1.792 6.378 1.00 96.75 100 ARG A O 1
ATOM 778 N N . ARG A 1 101 ? -1.879 0.272 6.807 1.00 97.00 101 ARG A N 1
ATOM 779 C CA . ARG A 1 101 ? -1.157 0.447 5.546 1.00 97.00 101 ARG A CA 1
ATOM 780 C C . ARG A 1 101 ? -1.060 -0.868 4.782 1.00 97.00 101 ARG A C 1
ATOM 782 O O . ARG A 1 101 ? -0.672 -1.883 5.362 1.00 97.00 101 ARG A O 1
ATOM 789 N N . PHE A 1 102 ? -1.309 -0.817 3.479 1.00 96.69 102 PHE A N 1
ATOM 790 C CA . PHE A 1 102 ? -0.962 -1.884 2.541 1.00 96.69 102 PHE A CA 1
ATOM 791 C C . PHE A 1 102 ? 0.191 -1.415 1.659 1.00 96.69 102 PHE A C 1
ATOM 793 O O . PHE A 1 102 ? 0.276 -0.244 1.293 1.00 96.69 102 PHE A O 1
ATOM 800 N N . LEU A 1 103 ? 1.124 -2.321 1.393 1.00 95.50 103 LEU A N 1
ATOM 801 C CA . LEU A 1 103 ? 2.403 -2.020 0.753 1.00 95.50 103 LEU A CA 1
ATOM 802 C C . LEU A 1 103 ? 2.522 -2.789 -0.554 1.00 95.50 103 LEU A C 1
ATOM 804 O O . LEU A 1 103 ? 1.983 -3.893 -0.663 1.00 95.50 103 LEU A O 1
ATOM 808 N N . CYS A 1 104 ? 3.317 -2.275 -1.490 1.00 94.69 104 CYS A N 1
ATOM 809 C CA . CYS A 1 104 ? 3.802 -3.100 -2.590 1.00 94.69 104 CYS A CA 1
ATOM 810 C C . CYS A 1 104 ? 4.605 -4.307 -2.052 1.00 94.69 104 CYS A C 1
ATOM 812 O O . CYS A 1 104 ? 5.265 -4.247 -1.006 1.00 94.69 104 CYS A O 1
ATOM 814 N N . SER A 1 105 ? 4.558 -5.434 -2.762 1.00 91.06 105 SER A N 1
ATOM 815 C CA . SER A 1 105 ? 5.292 -6.657 -2.402 1.00 91.06 105 SER A CA 1
ATOM 816 C C . SER A 1 105 ? 6.805 -6.452 -2.387 1.00 91.06 105 SER A C 1
ATOM 818 O O . SER A 1 105 ? 7.481 -7.042 -1.545 1.00 91.06 105 SER A O 1
ATOM 820 N N . ASN A 1 106 ? 7.310 -5.553 -3.232 1.00 89.94 106 ASN A N 1
ATOM 821 C CA . ASN A 1 106 ? 8.724 -5.195 -3.313 1.00 89.94 106 ASN A CA 1
ATOM 822 C C . ASN A 1 106 ? 9.132 -4.129 -2.276 1.00 89.94 106 ASN A C 1
ATOM 824 O O . ASN A 1 106 ? 10.262 -3.645 -2.290 1.00 89.94 106 ASN A O 1
ATOM 828 N N . SER A 1 107 ? 8.219 -3.728 -1.382 1.00 90.06 107 SER A N 1
ATOM 829 C CA . SER A 1 107 ? 8.467 -2.635 -0.443 1.00 90.06 107 SER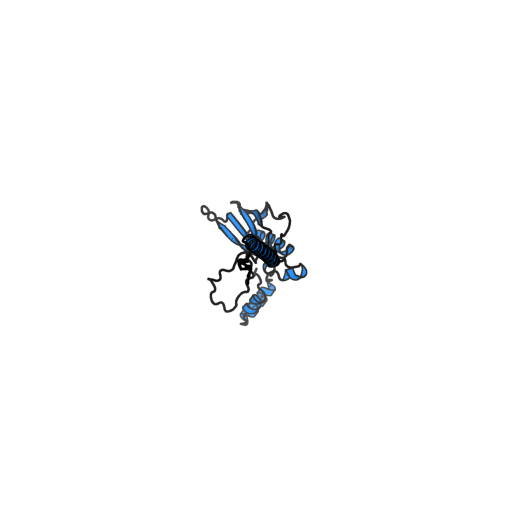 A CA 1
ATOM 830 C C . SER A 1 107 ? 9.426 -2.999 0.688 1.00 90.06 107 SER A C 1
ATOM 832 O O . SER A 1 107 ? 9.296 -4.063 1.306 1.00 90.06 107 SER A O 1
ATOM 834 N N . GLY A 1 108 ? 10.299 -2.047 1.027 1.00 86.38 108 GLY A N 1
ATOM 835 C CA . GLY A 1 108 ? 11.328 -2.174 2.059 1.00 86.38 108 GLY A CA 1
ATOM 836 C C . GLY A 1 108 ? 12.474 -3.091 1.639 1.00 86.38 108 GLY A C 1
ATOM 837 O O . GLY A 1 108 ? 12.518 -3.550 0.503 1.00 86.38 108 GLY A O 1
ATOM 838 N N . PHE A 1 109 ? 13.377 -3.371 2.575 1.00 82.69 109 PHE A N 1
ATOM 839 C CA . PHE A 1 109 ? 14.491 -4.303 2.395 1.00 82.69 109 PHE A CA 1
ATOM 840 C C . PHE A 1 109 ? 14.335 -5.497 3.345 1.00 82.69 109 PHE A C 1
ATOM 842 O O . PHE A 1 109 ? 13.579 -5.444 4.322 1.00 82.69 109 PHE A O 1
ATOM 849 N N . LYS A 1 110 ? 14.981 -6.619 3.025 1.00 71.25 110 LYS A N 1
ATOM 850 C CA . LYS A 1 110 ? 15.021 -7.792 3.906 1.00 71.25 110 LYS A CA 1
ATOM 851 C C . LYS A 1 110 ? 16.068 -7.550 4.998 1.00 71.25 110 LYS A C 1
ATOM 853 O O . LYS A 1 110 ? 17.196 -7.170 4.700 1.00 71.25 110 LYS A O 1
ATOM 858 N N . ASP A 1 111 ? 15.711 -7.817 6.252 1.00 68.50 111 ASP A N 1
ATOM 859 C CA . ASP A 1 111 ? 16.679 -7.841 7.350 1.00 68.50 111 ASP A CA 1
ATOM 860 C C . ASP A 1 111 ? 17.552 -9.099 7.223 1.00 68.50 111 ASP A C 1
ATOM 862 O O . ASP A 1 111 ? 17.155 -10.184 7.653 1.00 68.50 111 ASP A O 1
ATOM 866 N N . VAL A 1 112 ? 18.749 -8.959 6.649 1.00 65.56 112 VAL A N 1
ATOM 867 C CA . VAL A 1 112 ? 19.702 -10.071 6.439 1.00 65.56 112 VAL A CA 1
ATOM 868 C C . VAL A 1 112 ? 20.119 -10.729 7.769 1.00 65.56 112 VAL A C 1
ATOM 870 O O . VAL A 1 112 ? 20.387 -11.919 7.838 1.00 65.56 112 VAL A O 1
ATOM 873 N N . LYS A 1 113 ? 20.072 -9.991 8.886 1.00 62.12 113 LYS A N 1
ATOM 874 C CA . LYS A 1 113 ? 20.492 -10.480 10.215 1.00 62.12 113 LYS A CA 1
ATOM 875 C C . LYS A 1 113 ? 19.549 -11.512 10.860 1.00 62.12 113 LYS A C 1
ATOM 877 O O . LYS A 1 113 ? 19.920 -12.114 11.860 1.00 62.12 113 LYS A O 1
ATOM 882 N N . LYS A 1 114 ? 18.329 -11.704 10.339 1.00 57.00 114 LYS A N 1
ATOM 883 C CA . LYS A 1 114 ? 17.331 -12.668 10.864 1.00 57.00 114 LYS A CA 1
ATOM 884 C C . LYS A 1 114 ? 17.273 -13.970 10.064 1.00 57.00 114 LYS A C 1
ATOM 886 O O . LYS A 1 114 ? 16.271 -14.691 10.117 1.00 57.00 114 LYS A O 1
ATOM 891 N N . GLU A 1 115 ? 18.329 -14.265 9.316 1.00 56.53 115 GLU A N 1
ATOM 892 C CA . GLU A 1 115 ? 18.480 -15.489 8.539 1.00 56.53 115 GLU A CA 1
ATOM 893 C C . GLU A 1 115 ? 18.655 -16.687 9.480 1.00 56.53 115 GLU A C 1
ATOM 895 O O . GLU A 1 115 ? 19.739 -17.184 9.756 1.00 56.53 115 GLU A O 1
ATOM 900 N N . THR A 1 116 ? 17.534 -17.146 10.030 1.00 56.47 116 THR A N 1
ATOM 901 C CA . THR A 1 116 ? 17.428 -18.525 10.496 1.00 56.47 116 THR A CA 1
ATOM 902 C C . THR A 1 116 ? 17.714 -19.411 9.291 1.00 56.47 116 THR A C 1
ATOM 904 O O . THR A 1 116 ? 17.156 -19.161 8.224 1.00 56.47 116 THR A O 1
ATOM 907 N N . LEU A 1 117 ? 18.584 -20.412 9.456 1.00 55.47 117 LEU A N 1
ATOM 908 C CA . LEU A 1 117 ? 18.919 -21.424 8.450 1.00 55.47 117 LEU A CA 1
ATOM 909 C C . LEU A 1 117 ? 17.637 -22.114 7.959 1.00 55.47 117 LEU A C 1
ATOM 911 O O . LEU A 1 117 ? 17.201 -23.136 8.488 1.00 55.47 117 LEU A O 1
ATOM 915 N N . ARG A 1 118 ? 16.966 -21.519 6.975 1.00 55.97 118 ARG A N 1
ATOM 916 C CA . ARG A 1 118 ? 15.790 -22.098 6.338 1.00 55.97 118 ARG A CA 1
ATOM 917 C C . ARG A 1 118 ? 16.293 -22.995 5.219 1.00 55.97 118 ARG A C 1
ATOM 919 O O . ARG A 1 118 ? 17.053 -22.557 4.369 1.00 55.97 118 ARG A O 1
ATOM 926 N N . LYS A 1 119 ? 15.805 -24.239 5.189 1.00 54.44 119 LYS A N 1
ATOM 927 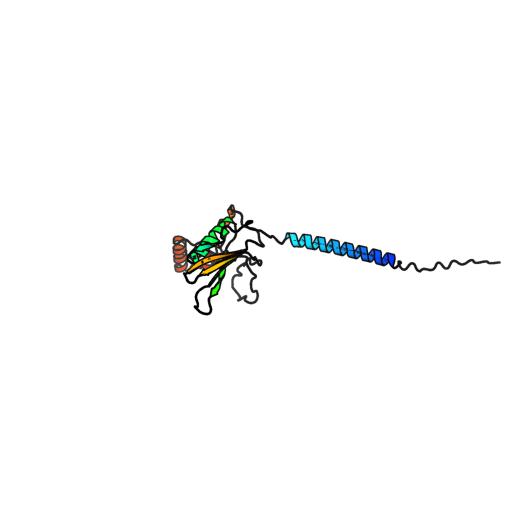C CA . LYS A 1 119 ? 16.102 -25.257 4.159 1.00 54.44 119 LYS A CA 1
ATOM 928 C C . LYS A 1 119 ? 15.773 -24.807 2.720 1.00 54.44 119 LYS A C 1
ATOM 930 O O . LYS A 1 119 ? 16.176 -25.464 1.770 1.00 54.44 119 LYS A O 1
ATOM 935 N N . TYR A 1 120 ? 15.032 -23.710 2.565 1.00 52.09 120 TYR A N 1
ATOM 936 C CA . TYR A 1 120 ? 14.723 -23.076 1.290 1.00 52.09 120 TYR A CA 1
ATOM 937 C C . TYR A 1 120 ? 14.830 -21.557 1.445 1.00 52.09 120 TYR A C 1
ATOM 939 O O . TYR A 1 120 ? 14.115 -20.958 2.259 1.00 52.09 120 TYR A O 1
ATOM 947 N N . GLU A 1 121 ? 15.715 -20.939 0.669 1.00 54.22 121 GLU A N 1
ATOM 948 C CA . GLU A 1 121 ? 15.814 -19.489 0.591 1.00 54.22 121 GLU A CA 1
ATOM 949 C C . GLU A 1 121 ? 14.652 -18.968 -0.258 1.00 54.22 121 GLU A C 1
ATOM 951 O O . GLU A 1 121 ? 14.571 -19.172 -1.467 1.00 54.22 121 GLU A O 1
ATOM 956 N N . ARG A 1 122 ? 13.684 -18.324 0.395 1.00 57.59 122 ARG A N 1
ATOM 957 C CA . ARG A 1 122 ? 12.601 -17.651 -0.319 1.00 57.59 122 ARG A CA 1
ATOM 958 C C . ARG A 1 122 ? 13.210 -16.438 -1.022 1.00 57.59 122 ARG A C 1
ATOM 960 O O . ARG A 1 122 ? 13.590 -15.495 -0.334 1.00 57.59 122 ARG A O 1
ATOM 967 N N . SER A 1 123 ? 13.253 -16.447 -2.355 1.00 53.84 123 SER A N 1
ATOM 968 C CA . SER A 1 123 ? 13.663 -15.293 -3.162 1.00 53.84 123 SER A CA 1
ATOM 969 C C . SER A 1 123 ? 12.697 -14.127 -2.913 1.00 53.84 123 SER A C 1
ATOM 971 O O . SER A 1 123 ? 11.613 -14.046 -3.499 1.00 53.84 123 SER A O 1
ATOM 973 N N . GLU A 1 124 ? 13.024 -13.264 -1.957 1.00 61.19 124 GLU A N 1
ATOM 974 C CA . GLU A 1 124 ? 12.202 -12.117 -1.589 1.00 61.19 124 GLU A CA 1
ATOM 975 C C . GLU A 1 124 ? 12.670 -10.898 -2.397 1.00 61.19 124 GLU A C 1
ATOM 977 O O . GLU A 1 124 ? 13.739 -10.357 -2.145 1.00 61.19 124 GLU A O 1
ATOM 982 N N . LEU A 1 125 ? 11.865 -10.468 -3.377 1.00 70.25 125 LEU A N 1
ATOM 983 C CA . LEU A 1 125 ? 12.155 -9.374 -4.326 1.00 70.25 125 LEU A CA 1
ATOM 984 C C . LEU A 1 125 ? 12.010 -7.973 -3.699 1.00 70.25 125 LEU A C 1
ATOM 986 O O . LEU A 1 125 ? 11.462 -7.052 -4.303 1.00 70.25 125 LEU A O 1
ATOM 990 N N . ARG A 1 126 ? 12.412 -7.807 -2.440 1.00 82.25 126 ARG A N 1
ATOM 991 C CA . ARG A 1 126 ? 12.302 -6.533 -1.726 1.00 82.25 126 ARG A CA 1
ATOM 992 C C . ARG A 1 126 ? 13.384 -5.572 -2.215 1.00 82.25 126 ARG A C 1
ATOM 994 O O . ARG A 1 126 ? 14.503 -5.593 -1.717 1.00 82.25 126 ARG A O 1
ATOM 1001 N N . THR A 1 127 ? 13.031 -4.748 -3.197 1.00 85.00 127 THR A N 1
ATOM 1002 C CA . THR A 1 127 ? 13.913 -3.761 -3.839 1.00 85.00 127 THR A CA 1
ATOM 1003 C C . THR A 1 127 ? 13.914 -2.408 -3.130 1.00 85.00 127 THR A C 1
ATOM 1005 O O . THR A 1 127 ? 14.544 -1.474 -3.611 1.00 85.00 127 THR A O 1
ATOM 1008 N N . GLY A 1 128 ? 13.179 -2.243 -2.028 1.00 87.94 128 GLY A N 1
ATOM 1009 C CA . GLY A 1 128 ? 13.024 -0.941 -1.376 1.00 87.94 128 GLY A CA 1
ATOM 1010 C C . GLY A 1 128 ? 11.897 -0.082 -1.946 1.00 87.94 128 GLY A C 1
ATOM 1011 O O . GLY A 1 128 ? 11.914 1.129 -1.752 1.00 87.94 128 GLY A O 1
ATOM 1012 N N . CYS A 1 129 ? 10.908 -0.679 -2.621 1.00 91.94 129 CYS A N 1
ATOM 1013 C CA . CYS A 1 129 ? 9.787 0.067 -3.198 1.00 91.94 129 CYS A CA 1
ATOM 1014 C C . CYS A 1 129 ? 9.036 0.894 -2.132 1.00 91.94 129 CYS A C 1
ATOM 1016 O O . CYS A 1 129 ? 8.776 0.429 -1.012 1.00 91.94 129 CYS A O 1
ATOM 1018 N N . THR A 1 130 ? 8.671 2.128 -2.475 1.00 93.56 130 THR A N 1
ATOM 1019 C CA . THR A 1 130 ? 8.019 3.082 -1.566 1.00 93.56 130 THR A CA 1
ATOM 1020 C C . THR A 1 130 ? 6.510 3.187 -1.776 1.00 93.56 130 THR A C 1
ATOM 1022 O O . THR A 1 130 ? 5.848 3.834 -0.967 1.00 93.56 130 THR A O 1
ATOM 1025 N N . ALA A 1 131 ? 5.947 2.504 -2.777 1.00 95.75 131 ALA A N 1
ATOM 1026 C CA . ALA A 1 131 ? 4.512 2.496 -3.035 1.00 95.75 131 ALA A CA 1
ATOM 1027 C C . ALA A 1 131 ? 3.702 1.888 -1.877 1.00 95.75 131 ALA A C 1
ATOM 1029 O O . ALA A 1 131 ? 3.996 0.792 -1.368 1.00 95.75 131 ALA A O 1
ATOM 1030 N N . PHE A 1 132 ? 2.654 2.603 -1.464 1.00 96.56 132 PHE A N 1
ATOM 1031 C CA . PHE A 1 132 ? 1.743 2.179 -0.402 1.00 96.56 132 PHE A CA 1
ATOM 1032 C C . PHE A 1 132 ? 0.408 2.915 -0.455 1.00 96.56 132 PHE A C 1
ATOM 1034 O O . PHE A 1 132 ? 0.344 4.078 -0.846 1.00 96.56 132 PHE A O 1
ATOM 1041 N N . ILE A 1 133 ? -0.626 2.302 0.116 1.00 97.44 133 ILE A N 1
ATOM 1042 C CA . ILE A 1 133 ? -1.882 2.974 0.463 1.00 97.44 133 ILE A CA 1
ATOM 1043 C C . ILE A 1 133 ? -2.106 2.935 1.975 1.00 97.44 133 ILE A C 1
ATOM 1045 O O . ILE A 1 133 ? -1.738 1.973 2.656 1.00 97.44 133 ILE A O 1
ATOM 1049 N N . SER A 1 134 ? -2.677 4.002 2.520 1.00 97.69 134 SER A N 1
ATOM 1050 C CA . SER A 1 134 ? -2.908 4.178 3.947 1.00 97.69 134 SER A CA 1
ATOM 1051 C C . SER A 1 134 ? -4.344 4.583 4.229 1.00 97.69 134 SER A C 1
ATOM 1053 O O . SER A 1 134 ? -4.812 5.616 3.749 1.00 97.69 134 SER A O 1
ATOM 1055 N N . PHE A 1 135 ? -4.960 3.828 5.126 1.00 97.81 135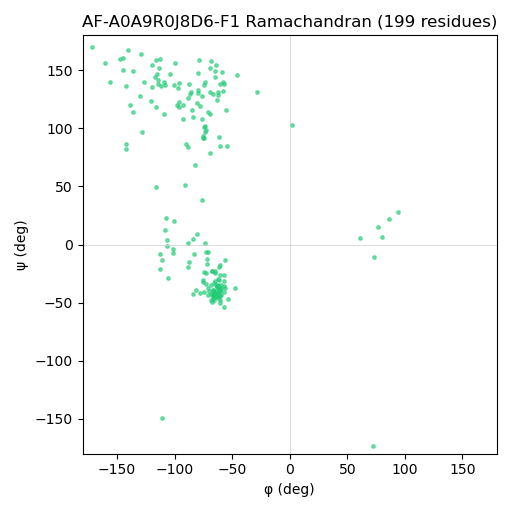 PHE A N 1
ATOM 1056 C CA . PHE A 1 135 ? -6.286 4.072 5.664 1.00 97.81 135 PHE A CA 1
ATOM 1057 C C . PHE A 1 135 ? -6.177 4.715 7.045 1.00 97.81 135 PHE A C 1
ATOM 1059 O O . PHE A 1 135 ? -5.332 4.305 7.849 1.00 97.81 135 PHE A O 1
ATOM 1066 N N . SER A 1 136 ? -7.010 5.717 7.301 1.00 97.12 136 SER A N 1
ATOM 1067 C CA . SER A 1 136 ? -7.326 6.204 8.644 1.00 97.12 136 SER A CA 1
ATOM 1068 C C . SER A 1 136 ? -8.620 5.550 9.093 1.00 97.12 136 SER A C 1
ATOM 1070 O O . SER A 1 136 ? -9.539 5.415 8.290 1.00 97.12 136 SER A O 1
ATOM 1072 N N . ILE A 1 137 ? -8.672 5.138 10.353 1.00 96.12 137 ILE A N 1
ATOM 1073 C CA . ILE A 1 137 ? -9.806 4.411 10.914 1.00 96.12 137 ILE A CA 1
ATOM 1074 C C . ILE A 1 137 ? -10.418 5.291 11.994 1.00 96.12 137 ILE A C 1
ATOM 1076 O O . ILE A 1 137 ? -9.748 5.646 12.968 1.00 96.12 137 ILE A O 1
ATOM 1080 N N . THR A 1 138 ? -11.672 5.671 11.788 1.00 93.88 138 THR A N 1
ATOM 1081 C CA . THR A 1 138 ? -12.455 6.441 12.759 1.00 93.88 138 THR A CA 1
ATOM 1082 C C . THR A 1 138 ? -12.972 5.510 13.858 1.00 93.88 138 THR A C 1
ATOM 1084 O O . THR A 1 138 ? -13.078 4.301 13.658 1.00 93.88 138 THR A O 1
ATOM 1087 N N . ASN A 1 139 ? -13.326 6.058 15.025 1.00 88.56 139 ASN A N 1
ATOM 1088 C CA . ASN A 1 139 ? -13.913 5.277 16.123 1.00 88.56 139 ASN A CA 1
ATOM 1089 C C . ASN A 1 139 ? -15.202 4.542 15.713 1.00 88.56 139 ASN A C 1
ATOM 1091 O O . ASN A 1 139 ? -15.486 3.480 16.256 1.00 88.56 139 ASN A O 1
ATOM 1095 N N . ASP A 1 140 ? -15.920 5.064 14.715 1.00 88.56 140 ASP A N 1
ATOM 1096 C CA . ASP A 1 140 ? -17.126 4.455 14.136 1.00 88.56 140 ASP A CA 1
ATOM 1097 C C . ASP A 1 140 ? -16.822 3.235 13.243 1.00 88.56 140 ASP A C 1
ATOM 1099 O O . ASP A 1 140 ? -17.723 2.648 12.648 1.00 88.56 140 ASP A O 1
ATOM 1103 N N . GLY A 1 141 ? -15.546 2.857 13.107 1.00 89.81 141 GLY A N 1
ATOM 1104 C CA . GLY A 1 141 ? -15.114 1.716 12.301 1.00 89.81 141 GLY A CA 1
ATOM 1105 C C . GLY A 1 141 ? -15.115 1.978 10.796 1.00 89.81 141 GLY A C 1
ATOM 1106 O O . GLY A 1 141 ? -15.028 1.028 10.025 1.00 89.81 141 GLY A O 1
ATOM 1107 N N . VAL A 1 142 ? -15.198 3.242 10.366 1.00 95.12 142 VAL A N 1
ATOM 1108 C CA . VAL A 1 142 ? -15.069 3.641 8.956 1.00 95.12 142 VAL A CA 1
ATOM 1109 C C . VAL A 1 142 ? -13.598 3.827 8.605 1.00 95.12 142 VAL A C 1
ATOM 1111 O O . VAL A 1 142 ? -12.850 4.488 9.330 1.00 95.12 142 VAL A O 1
ATOM 1114 N N . TRP A 1 143 ? -13.187 3.232 7.490 1.00 96.75 143 TRP A N 1
ATOM 1115 C CA . TRP A 1 143 ? -11.820 3.255 6.992 1.00 96.75 143 TRP A CA 1
ATOM 1116 C C . TRP A 1 143 ? -11.744 4.133 5.752 1.00 96.75 143 TRP A C 1
ATOM 1118 O O . TRP A 1 143 ? -12.249 3.750 4.702 1.00 96.75 143 TRP A O 1
ATOM 1128 N N . THR A 1 144 ? -11.057 5.266 5.841 1.00 97.62 144 THR A N 1
ATOM 1129 C CA . THR A 1 144 ? -10.945 6.225 4.733 1.00 97.62 144 THR A CA 1
ATOM 1130 C C . THR A 1 144 ? -9.517 6.270 4.204 1.00 97.62 144 THR A C 1
ATOM 1132 O O . THR A 1 144 ? -8.558 6.330 4.981 1.00 97.62 144 THR A O 1
ATOM 1135 N N . VAL A 1 145 ? -9.340 6.276 2.882 1.00 97.75 145 VAL A N 1
ATOM 1136 C CA . VAL A 1 145 ? -8.014 6.435 2.263 1.00 97.75 145 VAL A CA 1
ATOM 1137 C C . VAL A 1 145 ? -7.510 7.866 2.447 1.00 97.75 145 VAL A C 1
ATOM 1139 O O . VAL A 1 145 ? -8.037 8.806 1.855 1.00 97.75 145 VAL A O 1
ATOM 1142 N N . VAL A 1 146 ? -6.434 8.024 3.223 1.00 97.31 146 VAL A N 1
ATOM 1143 C CA . VAL A 1 146 ? -5.837 9.339 3.530 1.00 97.31 146 VAL A CA 1
ATOM 1144 C C . VAL A 1 146 ? -4.538 9.582 2.770 1.00 97.31 146 VAL A C 1
ATOM 1146 O O . VAL A 1 146 ? -4.189 10.726 2.495 1.00 97.31 146 VAL A O 1
ATOM 1149 N N . ARG A 1 147 ? -3.786 8.528 2.434 1.00 97.00 147 ARG A N 1
ATOM 1150 C CA . ARG A 1 147 ? -2.531 8.654 1.673 1.00 97.00 147 ARG A CA 1
ATOM 1151 C C . ARG A 1 147 ? -2.372 7.514 0.683 1.00 97.00 147 ARG A C 1
ATOM 1153 O O . ARG A 1 147 ? -2.540 6.358 1.062 1.00 97.00 147 ARG A O 1
ATOM 1160 N N . HIS A 1 148 ? -1.940 7.850 -0.525 1.00 97.12 148 HIS A N 1
ATOM 1161 C CA . HIS A 1 148 ? -1.574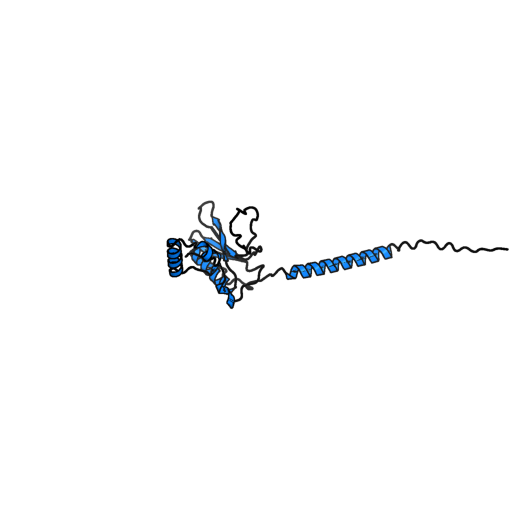 6.895 -1.561 1.00 97.12 148 HIS A CA 1
ATOM 1162 C C . HIS A 1 148 ? -0.269 7.357 -2.219 1.00 97.12 148 HIS A C 1
ATOM 1164 O O . HIS A 1 148 ? -0.222 8.426 -2.818 1.00 97.12 148 HIS A O 1
ATOM 1170 N N . ASN A 1 149 ? 0.801 6.585 -2.039 1.00 96.06 149 ASN A N 1
ATOM 1171 C CA . ASN A 1 149 ? 2.054 6.757 -2.762 1.00 96.06 149 ASN A CA 1
ATOM 1172 C C . ASN A 1 149 ? 2.064 5.762 -3.928 1.00 96.06 149 ASN A C 1
ATOM 1174 O O . ASN A 1 149 ? 1.983 4.555 -3.698 1.00 96.06 149 ASN A O 1
ATOM 1178 N N . MET A 1 150 ? 2.152 6.298 -5.143 1.00 95.88 150 MET A N 1
ATOM 1179 C CA . MET A 1 150 ? 1.984 5.582 -6.411 1.00 95.88 150 MET A CA 1
ATOM 1180 C C . MET A 1 150 ? 3.313 5.399 -7.159 1.00 95.88 150 MET A C 1
ATOM 1182 O O . MET A 1 150 ? 3.315 5.065 -8.343 1.00 95.88 150 MET A O 1
ATOM 1186 N N . THR A 1 151 ? 4.440 5.652 -6.488 1.00 94.81 151 THR A N 1
ATOM 1187 C CA . THR A 1 151 ? 5.781 5.603 -7.071 1.00 94.81 151 THR A CA 1
ATOM 1188 C C . THR A 1 151 ? 6.430 4.251 -6.792 1.00 94.81 151 THR A C 1
ATOM 1190 O O . THR A 1 151 ? 6.603 3.847 -5.639 1.00 94.81 151 THR A O 1
ATOM 1193 N N . HIS A 1 152 ? 6.832 3.558 -7.854 1.00 93.62 152 HIS A N 1
ATOM 1194 C CA . HIS A 1 152 ? 7.490 2.254 -7.795 1.00 93.62 152 HIS A CA 1
ATOM 1195 C C . HIS A 1 152 ? 8.921 2.340 -8.285 1.00 93.62 152 HIS A C 1
ATOM 1197 O O . HIS A 1 152 ? 9.236 3.159 -9.140 1.00 93.62 152 HIS A O 1
ATOM 1203 N N . ASN A 1 153 ? 9.769 1.452 -7.769 1.00 90.94 153 ASN A N 1
ATOM 1204 C CA . ASN A 1 153 ? 11.158 1.306 -8.201 1.00 90.94 153 ASN A CA 1
ATOM 1205 C C . ASN A 1 153 ? 11.401 0.021 -9.021 1.00 90.94 153 ASN A C 1
ATOM 1207 O O . ASN A 1 153 ? 12.498 -0.534 -9.028 1.00 90.94 153 ASN A O 1
ATOM 1211 N N . HIS A 1 154 ? 10.340 -0.520 -9.618 1.00 88.69 154 HIS A N 1
ATOM 1212 C CA . HIS A 1 154 ? 10.368 -1.739 -10.414 1.00 88.69 154 HIS A CA 1
ATOM 1213 C C . HIS A 1 154 ? 9.328 -1.660 -11.529 1.00 88.69 154 HIS A C 1
ATOM 1215 O O . HIS A 1 154 ? 8.343 -0.924 -11.440 1.00 88.69 154 HIS A O 1
ATOM 1221 N N . HIS A 1 155 ? 9.517 -2.473 -12.565 1.00 89.50 155 HIS A N 1
ATOM 1222 C CA . HIS A 1 155 ? 8.544 -2.587 -13.641 1.00 89.50 155 HIS A CA 1
ATOM 1223 C C . HIS A 1 155 ? 7.220 -3.186 -13.156 1.00 89.50 155 HIS A C 1
ATOM 1225 O O . HIS A 1 155 ? 7.175 -4.025 -12.248 1.00 89.50 155 HIS A O 1
ATOM 1231 N N . MET A 1 156 ? 6.142 -2.765 -13.808 1.00 91.56 156 MET A N 1
ATOM 1232 C CA . MET A 1 156 ? 4.827 -3.375 -13.663 1.00 91.56 156 MET A CA 1
ATOM 1233 C C . MET A 1 156 ? 4.741 -4.647 -14.502 1.00 91.56 156 MET A C 1
ATOM 1235 O O . MET A 1 156 ? 5.329 -4.742 -15.580 1.00 91.56 156 MET A O 1
ATOM 1239 N N . ILE A 1 157 ? 3.976 -5.624 -14.024 1.00 90.56 157 ILE A N 1
ATOM 1240 C CA . ILE A 1 157 ? 3.723 -6.862 -14.753 1.00 90.56 157 ILE A CA 1
ATOM 1241 C C . ILE A 1 157 ? 2.702 -6.592 -15.873 1.00 90.56 157 ILE A C 1
ATOM 1243 O O . ILE A 1 157 ? 1.614 -6.058 -15.600 1.00 90.56 157 ILE A O 1
ATOM 1247 N N . PRO A 1 158 ? 3.017 -6.978 -17.124 1.00 90.12 158 PRO A N 1
ATOM 1248 C CA . PRO A 1 158 ? 2.113 -6.808 -18.254 1.00 90.12 158 PRO A CA 1
ATOM 1249 C C . PRO A 1 158 ? 0.842 -7.647 -18.080 1.00 90.12 158 PRO A C 1
ATOM 1251 O O . PRO A 1 158 ? 0.825 -8.638 -17.346 1.00 90.12 158 PRO A O 1
ATOM 1254 N N . ALA A 1 159 ? -0.249 -7.209 -18.715 1.00 90.00 159 ALA A N 1
ATOM 1255 C CA . ALA A 1 159 ? -1.593 -7.738 -18.481 1.00 90.00 159 ALA A CA 1
ATOM 1256 C C . ALA A 1 159 ? -1.709 -9.255 -18.698 1.00 90.00 159 ALA A C 1
ATOM 1258 O O . ALA A 1 159 ? -2.356 -9.940 -17.905 1.00 90.00 159 ALA A O 1
ATOM 1259 N N . ASP A 1 160 ? -1.008 -9.768 -19.706 1.00 88.19 160 ASP A N 1
ATOM 1260 C CA . ASP A 1 160 ? -0.895 -11.186 -20.052 1.00 88.19 160 ASP A CA 1
ATOM 1261 C C . ASP A 1 160 ? -0.359 -12.041 -18.899 1.00 88.19 160 ASP A C 1
ATOM 1263 O O . ASP A 1 160 ? -0.761 -13.188 -18.762 1.00 88.19 160 ASP A O 1
ATOM 1267 N N . LYS A 1 161 ? 0.505 -11.494 -18.039 1.00 85.25 161 LYS A N 1
ATOM 1268 C CA . LYS A 1 161 ? 1.188 -12.222 -16.955 1.00 85.25 161 LYS A CA 1
ATOM 1269 C C . LYS A 1 161 ? 0.646 -11.908 -15.564 1.00 85.25 161 LYS A C 1
ATOM 1271 O O . LYS A 1 161 ? 1.174 -12.417 -14.575 1.00 85.25 161 LYS A O 1
ATOM 1276 N N . ARG A 1 162 ? -0.414 -11.107 -15.436 1.00 86.00 162 ARG A N 1
ATOM 1277 C CA . ARG A 1 162 ? -0.943 -10.692 -14.121 1.00 86.00 162 ARG A CA 1
ATOM 1278 C C . ARG A 1 162 ? -1.514 -11.832 -13.288 1.00 86.00 162 ARG A C 1
ATOM 1280 O O . ARG A 1 162 ? -1.502 -11.735 -12.067 1.00 86.00 162 ARG A O 1
ATOM 1287 N N . TYR A 1 163 ? -1.923 -12.939 -13.905 1.00 81.00 163 TYR A N 1
ATOM 1288 C CA . TYR A 1 163 ? -2.310 -14.161 -13.185 1.00 81.00 163 TYR A CA 1
ATOM 1289 C C . TYR A 1 163 ? -1.157 -14.749 -12.343 1.00 81.00 163 TYR A C 1
ATOM 1291 O O . TYR A 1 163 ? -1.371 -15.542 -11.426 1.00 81.00 163 TYR A O 1
ATOM 1299 N N . LEU A 1 164 ? 0.090 -14.349 -12.624 1.00 81.62 164 LEU A N 1
ATOM 1300 C CA . LEU A 1 164 ? 1.260 -14.707 -11.830 1.00 81.62 164 LEU A CA 1
ATOM 1301 C C . LEU A 1 164 ? 1.443 -13.799 -10.605 1.00 81.62 164 LEU A C 1
ATOM 1303 O O . LEU A 1 164 ? 2.293 -14.115 -9.772 1.00 81.62 164 LEU A O 1
ATOM 1307 N N . LEU A 1 165 ? 0.681 -12.716 -10.442 1.00 85.50 165 LEU A N 1
ATOM 1308 C CA . LEU A 1 165 ? 0.786 -11.836 -9.278 1.00 85.50 165 LEU A CA 1
ATOM 1309 C C . LEU A 1 165 ? 0.447 -12.596 -7.998 1.00 85.50 165 LEU A C 1
ATOM 1311 O O . LEU A 1 165 ? -0.592 -13.238 -7.882 1.00 85.50 165 LEU A O 1
ATOM 1315 N N . ARG A 1 166 ? 1.331 -12.512 -7.004 1.00 81.25 166 ARG A N 1
ATOM 1316 C CA . ARG A 1 166 ? 1.220 -13.290 -5.767 1.00 81.25 166 ARG A CA 1
ATOM 1317 C C . ARG A 1 166 ? -0.052 -12.966 -4.987 1.00 81.25 166 ARG A C 1
ATOM 1319 O O . ARG A 1 166 ? -0.643 -13.875 -4.418 1.00 81.25 166 ARG A O 1
ATOM 1326 N N . SER A 1 167 ? -0.450 -11.696 -4.935 1.00 82.06 167 SER A N 1
ATOM 1327 C CA . SER A 1 167 ? -1.628 -11.270 -4.169 1.00 82.06 167 SER A CA 1
ATOM 1328 C C . SER A 1 167 ? -2.961 -11.680 -4.806 1.00 82.06 167 SER A C 1
ATOM 1330 O O . SER A 1 167 ? -3.992 -11.522 -4.164 1.00 82.06 167 SER A O 1
ATOM 1332 N N . GLN A 1 168 ? -2.922 -12.237 -6.020 1.00 80.00 168 GLN A N 1
ATOM 1333 C CA . GLN A 1 168 ? -4.085 -12.679 -6.800 1.00 80.00 168 GLN A CA 1
ATOM 1334 C C . GLN A 1 168 ? -4.232 -14.198 -6.863 1.00 80.00 168 GLN A C 1
ATOM 1336 O O . GLN A 1 168 ? -5.137 -14.724 -7.501 1.00 80.00 168 GLN A O 1
ATOM 1341 N N . ARG A 1 169 ? -3.297 -14.928 -6.252 1.00 74.69 169 ARG A N 1
ATOM 1342 C CA . ARG A 1 169 ? -3.328 -16.388 -6.216 1.00 74.69 169 ARG A CA 1
ATOM 1343 C C . ARG A 1 169 ? -4.127 -16.826 -4.997 1.00 74.69 169 ARG A C 1
ATOM 1345 O O . ARG A 1 169 ? -3.528 -17.098 -3.958 1.00 74.69 169 ARG A O 1
ATOM 1352 N N . ASP A 1 170 ? -5.445 -16.885 -5.118 1.00 67.88 170 ASP A N 1
ATOM 1353 C CA . ASP A 1 170 ? -6.310 -17.479 -4.096 1.00 67.88 170 ASP A CA 1
ATOM 1354 C C . ASP A 1 170 ? -6.473 -18.987 -4.330 1.00 67.88 170 ASP A C 1
ATOM 1356 O O . ASP A 1 170 ? -6.600 -19.453 -5.464 1.00 67.88 170 ASP A O 1
ATOM 1360 N N . ILE A 1 171 ? -6.419 -19.769 -3.248 1.00 67.88 171 ILE A N 1
ATOM 1361 C CA . ILE A 1 171 ? -6.721 -21.203 -3.278 1.00 67.88 171 ILE A CA 1
ATOM 1362 C C . ILE A 1 171 ? -8.245 -21.350 -3.250 1.00 67.88 171 ILE A C 1
ATOM 1364 O O . ILE A 1 171 ? -8.896 -20.904 -2.304 1.00 67.88 171 ILE A O 1
ATOM 1368 N N . THR A 1 172 ? -8.813 -22.003 -4.263 1.00 72.75 172 THR A N 1
ATOM 1369 C CA . THR A 1 172 ? -10.241 -22.373 -4.270 1.00 72.75 172 THR A CA 1
ATOM 1370 C C . THR A 1 172 ? -10.535 -23.454 -3.227 1.00 72.75 172 THR A C 1
ATOM 1372 O O . THR A 1 172 ? -9.650 -24.222 -2.836 1.00 72.75 172 THR A O 1
ATOM 1375 N N . ARG A 1 173 ? -11.793 -23.579 -2.786 1.00 73.12 173 ARG A N 1
ATOM 1376 C CA . ARG A 1 173 ? -12.188 -24.606 -1.802 1.00 73.12 173 ARG A CA 1
ATOM 1377 C C . ARG A 1 173 ? -11.922 -26.024 -2.304 1.00 73.12 173 ARG A C 1
ATOM 1379 O O . ARG A 1 173 ? -11.558 -26.896 -1.519 1.00 73.12 173 ARG A O 1
ATOM 1386 N N . GLU A 1 174 ? -12.072 -26.263 -3.597 1.00 78.56 174 GLU A N 1
ATOM 1387 C CA . GLU A 1 174 ? -11.809 -27.546 -4.248 1.00 78.56 174 GLU A CA 1
ATOM 1388 C C . GLU A 1 174 ? -10.316 -27.871 -4.205 1.00 78.56 174 GLU A C 1
ATOM 1390 O O . GLU A 1 174 ? -9.923 -28.967 -3.802 1.00 78.56 174 GLU A O 1
ATOM 1395 N N . GLN A 1 175 ? -9.472 -26.890 -4.535 1.00 77.19 175 GLN A N 1
ATOM 1396 C CA . GLN A 1 175 ? -8.021 -27.023 -4.421 1.00 77.19 175 GLN A CA 1
ATOM 1397 C C . GLN A 1 175 ? -7.604 -27.231 -2.962 1.00 77.19 175 GLN A C 1
ATOM 1399 O O . GLN A 1 175 ? -6.723 -28.044 -2.695 1.00 77.19 175 GLN A O 1
ATOM 1404 N N . LEU A 1 176 ? -8.270 -26.584 -2.004 1.00 79.12 176 LEU A N 1
ATOM 1405 C CA . LEU A 1 176 ? -8.026 -26.793 -0.577 1.00 79.12 176 LEU A CA 1
ATOM 1406 C C . LEU A 1 176 ? -8.392 -28.218 -0.130 1.00 79.12 176 LEU A C 1
ATOM 1408 O O . LEU A 1 176 ? -7.618 -28.849 0.595 1.00 79.12 176 LEU A O 1
ATOM 1412 N N . LYS A 1 177 ? -9.527 -28.759 -0.591 1.00 83.56 177 LYS A N 1
ATOM 1413 C CA . LYS A 1 177 ? -9.919 -30.160 -0.351 1.00 83.56 177 LYS A CA 1
ATOM 1414 C C . LYS A 1 177 ? -8.896 -31.130 -0.943 1.00 83.56 177 LYS A C 1
ATOM 1416 O O . LYS A 1 177 ? -8.478 -32.061 -0.259 1.00 83.56 177 LYS A O 1
ATOM 1421 N N . TYR A 1 178 ? -8.436 -30.879 -2.167 1.00 83.62 178 TYR A N 1
ATOM 1422 C CA . TYR A 1 178 ? -7.406 -31.685 -2.826 1.00 83.62 178 TYR A CA 1
ATOM 1423 C C . TYR A 1 178 ? -6.066 -31.655 -2.071 1.00 83.62 178 TYR A C 1
ATOM 1425 O O . TYR A 1 178 ? -5.479 -32.701 -1.798 1.00 83.62 178 TYR A O 1
ATOM 1433 N N . LEU A 1 179 ? -5.610 -30.469 -1.651 1.00 81.81 179 LEU A N 1
ATOM 1434 C CA . LEU A 1 179 ? -4.408 -30.307 -0.824 1.00 81.81 179 LEU A CA 1
ATOM 1435 C C . LEU A 1 179 ? -4.552 -31.033 0.524 1.00 81.81 179 LEU A C 1
ATOM 1437 O O . LEU A 1 179 ? -3.590 -31.628 1.009 1.00 81.81 179 LEU A O 1
ATOM 1441 N N . SER A 1 180 ? -5.752 -31.021 1.110 1.00 83.25 180 SER A N 1
ATOM 1442 C CA . SER A 1 180 ? -6.059 -31.725 2.361 1.00 83.25 180 SER A CA 1
ATOM 1443 C C . SER A 1 180 ? -6.001 -33.247 2.192 1.00 83.25 180 SER A C 1
ATOM 1445 O O . SER A 1 180 ? -5.406 -33.927 3.026 1.00 83.25 180 SER A O 1
ATOM 1447 N N . ALA A 1 181 ? -6.540 -33.777 1.090 1.00 86.12 181 ALA A N 1
ATOM 1448 C CA . ALA A 1 181 ? -6.469 -35.199 0.751 1.00 86.12 181 ALA A CA 1
ATOM 1449 C C . ALA A 1 181 ? -5.024 -35.660 0.489 1.00 86.12 181 ALA A C 1
ATOM 1451 O O . ALA A 1 181 ? -4.594 -36.661 1.055 1.00 86.12 181 ALA A O 1
ATOM 1452 N N . MET A 1 182 ? -4.238 -34.886 -0.272 1.00 83.94 182 MET A N 1
ATOM 1453 C CA . MET A 1 182 ? -2.804 -35.156 -0.473 1.00 83.94 182 MET A CA 1
ATOM 1454 C C . MET A 1 182 ? -2.014 -35.146 0.841 1.00 83.94 182 MET A C 1
ATOM 1456 O O . MET A 1 182 ? -1.097 -35.944 1.032 1.00 83.94 182 MET A O 1
ATOM 1460 N N . LYS A 1 183 ? -2.347 -34.238 1.765 1.00 84.31 183 LYS A N 1
ATOM 1461 C CA . LYS A 1 183 ? -1.717 -34.211 3.090 1.00 84.31 183 LYS A CA 1
ATOM 1462 C C . LYS A 1 183 ? -2.040 -35.482 3.879 1.00 84.31 183 LYS A C 1
ATOM 1464 O O . LYS A 1 183 ? -1.150 -36.035 4.518 1.00 84.31 183 LYS A O 1
ATOM 1469 N N . ALA A 1 184 ? -3.294 -35.936 3.826 1.00 84.94 184 ALA A N 1
ATOM 1470 C CA . ALA A 1 184 ? -3.739 -37.158 4.492 1.00 84.94 184 ALA A CA 1
ATOM 1471 C C . ALA A 1 184 ? -3.075 -38.419 3.912 1.00 84.94 184 ALA A C 1
ATOM 1473 O O . ALA A 1 184 ? -2.787 -39.347 4.659 1.00 84.94 184 ALA A O 1
ATOM 1474 N N . SER A 1 185 ? -2.746 -38.426 2.616 1.00 87.25 185 SER A N 1
ATOM 1475 C CA . SER A 1 185 ? -1.988 -39.505 1.967 1.00 87.25 185 SER A CA 1
ATOM 1476 C C . SER A 1 185 ? -0.469 -39.431 2.192 1.00 87.25 185 SER A C 1
ATOM 1478 O O . SER A 1 185 ? 0.283 -40.156 1.547 1.00 87.25 185 SER A O 1
ATOM 1480 N N . GLY A 1 186 ? 0.010 -38.549 3.077 1.00 81.38 186 GLY A N 1
ATOM 1481 C CA . GLY A 1 186 ? 1.430 -38.425 3.422 1.00 81.38 186 GLY A CA 1
ATOM 1482 C C . GLY A 1 186 ? 2.273 -37.623 2.423 1.00 81.38 186 GLY A C 1
ATOM 1483 O O . GLY A 1 186 ? 3.493 -37.541 2.580 1.00 81.38 186 GLY A O 1
ATOM 1484 N N . CYS A 1 187 ? 1.663 -36.993 1.413 1.00 77.31 187 CYS A N 1
ATOM 1485 C CA . CYS A 1 187 ? 2.392 -36.167 0.453 1.00 77.31 187 CYS A CA 1
ATOM 1486 C C . CYS A 1 187 ? 2.801 -34.823 1.080 1.00 77.31 187 CYS A C 1
ATOM 1488 O O . CYS A 1 187 ? 2.015 -34.145 1.750 1.00 77.31 187 CYS A O 1
ATOM 1490 N N . ARG A 1 188 ? 4.041 -34.383 0.820 1.00 69.19 188 ARG A N 1
ATOM 1491 C CA . ARG A 1 188 ? 4.549 -33.083 1.289 1.00 69.19 188 ARG A CA 1
ATOM 1492 C C . ARG A 1 188 ? 3.962 -31.944 0.455 1.00 69.19 188 ARG A C 1
ATOM 1494 O O . ARG A 1 188 ? 4.521 -31.508 -0.543 1.00 69.19 188 ARG A O 1
ATOM 1501 N N . VAL A 1 189 ? 2.837 -31.411 0.922 1.00 66.88 189 VAL A N 1
ATOM 1502 C CA . VAL A 1 189 ? 2.113 -30.292 0.289 1.00 66.88 189 VAL A CA 1
ATOM 1503 C C . VAL A 1 189 ? 2.945 -28.997 0.224 1.00 66.88 189 VAL A C 1
ATOM 1505 O O . VAL A 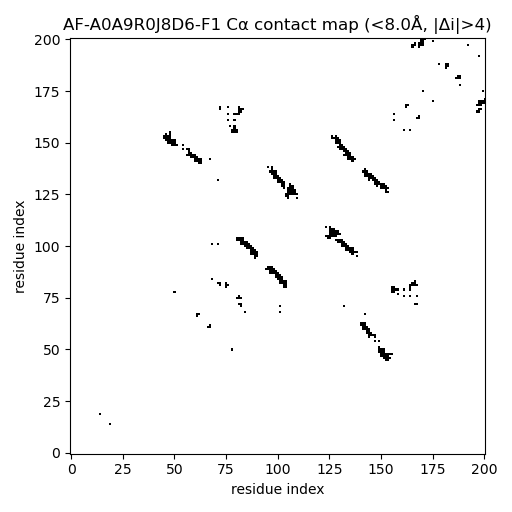1 189 ? 2.677 -28.115 -0.591 1.00 66.88 189 VAL A O 1
ATOM 1508 N N . SER A 1 190 ? 3.997 -28.888 1.047 1.00 60.28 190 SER A N 1
ATOM 1509 C CA . SER A 1 190 ? 4.919 -27.747 1.057 1.00 60.28 190 SER A CA 1
ATOM 1510 C C . SER A 1 190 ? 5.568 -27.493 -0.297 1.00 60.28 190 SER A C 1
ATOM 1512 O O . SER A 1 190 ? 5.754 -26.333 -0.647 1.00 60.28 190 SER A O 1
ATOM 1514 N N . ASP A 1 191 ? 5.882 -28.533 -1.067 1.00 54.66 191 ASP A N 1
ATOM 1515 C CA . ASP A 1 191 ? 6.609 -28.386 -2.333 1.00 54.66 191 ASP A CA 1
ATOM 1516 C C . ASP A 1 191 ? 5.674 -27.823 -3.422 1.00 54.66 191 ASP A C 1
ATOM 1518 O O . ASP A 1 191 ? 6.066 -26.972 -4.222 1.00 54.66 191 ASP A O 1
ATOM 1522 N N . PHE A 1 192 ? 4.383 -28.165 -3.342 1.00 53.31 192 PHE A N 1
ATOM 1523 C CA . PHE A 1 192 ? 3.319 -27.625 -4.191 1.00 53.31 192 PHE A CA 1
ATOM 1524 C C . PHE A 1 192 ? 2.994 -26.157 -3.858 1.00 53.31 192 PHE A C 1
ATOM 1526 O O . PHE A 1 192 ? 2.887 -25.315 -4.750 1.00 53.31 192 PHE A O 1
ATOM 1533 N N . LEU A 1 193 ? 2.906 -25.822 -2.565 1.00 54.25 193 LEU A N 1
ATOM 1534 C CA . LEU A 1 193 ? 2.662 -24.453 -2.081 1.00 54.25 193 LEU A CA 1
ATOM 1535 C C . LEU A 1 193 ? 3.893 -23.536 -2.215 1.00 54.25 193 LEU A C 1
ATOM 1537 O O . LEU A 1 193 ? 3.755 -22.314 -2.288 1.00 54.25 193 LEU A O 1
ATOM 1541 N N . SER A 1 194 ? 5.105 -24.097 -2.256 1.00 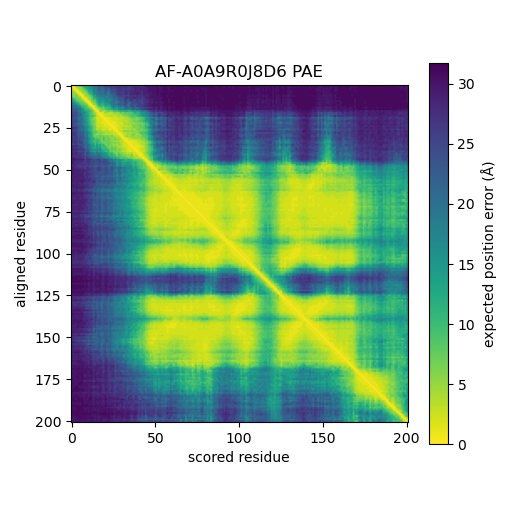46.53 194 SER A N 1
ATOM 1542 C CA . SER A 1 194 ? 6.352 -23.331 -2.420 1.00 46.53 194 SER A CA 1
ATOM 1543 C C . SER A 1 194 ? 6.614 -22.979 -3.882 1.00 46.53 194 SER A C 1
ATOM 1545 O O . SER A 1 194 ? 6.978 -21.839 -4.165 1.00 46.53 194 SER A O 1
ATOM 1547 N N . ALA A 1 195 ? 6.324 -23.892 -4.818 1.00 49.09 195 ALA A N 1
ATOM 1548 C CA . ALA A 1 195 ? 6.335 -23.599 -6.257 1.00 49.09 195 ALA A CA 1
ATOM 1549 C C . ALA A 1 195 ? 5.249 -22.578 -6.651 1.00 49.09 195 ALA A C 1
ATOM 1551 O O . ALA A 1 195 ? 5.359 -21.850 -7.640 1.00 49.09 195 ALA A O 1
ATOM 1552 N N . ARG A 1 196 ? 4.184 -22.497 -5.849 1.00 47.94 196 ARG A N 1
ATOM 1553 C CA . ARG A 1 196 ? 2.993 -21.698 -6.111 1.00 47.94 196 ARG A CA 1
ATOM 1554 C C . ARG A 1 196 ? 2.506 -21.096 -4.792 1.00 47.94 196 ARG A C 1
ATOM 1556 O O . ARG A 1 196 ? 1.607 -21.603 -4.144 1.00 47.94 196 ARG A O 1
ATOM 1563 N N . SER A 1 197 ? 3.128 -19.986 -4.386 1.00 45.00 197 SER A N 1
ATOM 1564 C CA . SER A 1 197 ? 2.763 -19.220 -3.179 1.00 45.00 197 SER A CA 1
ATOM 1565 C C . SER A 1 197 ? 1.320 -18.685 -3.258 1.00 45.00 197 SER A C 1
ATOM 1567 O O . SER A 1 197 ? 1.135 -17.542 -3.679 1.00 45.00 197 SER A O 1
ATOM 1569 N N . TRP A 1 198 ? 0.325 -19.486 -2.879 1.00 46.28 198 TRP A N 1
ATOM 1570 C CA . TRP A 1 198 ? -1.104 -19.137 -2.900 1.00 46.28 198 TRP A CA 1
ATOM 1571 C C . TRP A 1 198 ? -1.601 -18.715 -1.500 1.00 46.28 198 TRP A C 1
ATOM 1573 O O . TRP A 1 198 ? -0.982 -19.060 -0.489 1.00 46.28 198 TRP A O 1
ATOM 1583 N N . ARG A 1 199 ? -2.686 -17.933 -1.438 1.00 42.19 199 ARG A N 1
ATOM 1584 C CA . ARG A 1 199 ? -3.399 -17.514 -0.217 1.00 42.19 199 ARG A CA 1
ATOM 1585 C C . ARG A 1 199 ? -4.472 -18.555 0.127 1.00 42.19 199 ARG A C 1
ATOM 1587 O O . ARG A 1 199 ? -5.298 -18.875 -0.719 1.00 42.19 199 ARG A O 1
ATOM 1594 N N . ILE A 1 200 ? -4.460 -19.074 1.356 1.00 38.50 200 ILE A N 1
ATOM 1595 C CA . ILE A 1 200 ? -5.576 -19.868 1.897 1.00 38.50 200 ILE A CA 1
ATOM 1596 C C . ILE A 1 200 ? -6.664 -18.866 2.303 1.00 38.50 200 ILE A C 1
ATOM 1598 O O . ILE A 1 200 ? -6.370 -17.970 3.098 1.00 38.50 200 ILE A O 1
ATOM 1602 N N . SER A 1 201 ? -7.842 -18.983 1.688 1.00 37.38 201 SER A N 1
ATOM 1603 C CA . SER A 1 201 ? -9.059 -18.242 2.032 1.00 37.38 201 SER A CA 1
ATOM 1604 C C . SER A 1 201 ? -9.770 -18.849 3.239 1.00 37.38 201 SER A C 1
ATOM 1606 O O . SER A 1 201 ? -9.628 -20.076 3.460 1.00 37.38 201 SER A O 1
#

Organism: Spinacia oleracea (NCBI:txid3562)